Protein AF-A0A3D4A2W1-F1 (afdb_monomer_lite)

Structure (mmCIF, N/CA/C/O backbone):
data_AF-A0A3D4A2W1-F1
#
_entry.id   AF-A0A3D4A2W1-F1
#
loop_
_atom_site.group_PDB
_atom_site.id
_atom_site.type_symbol
_atom_site.label_atom_id
_atom_site.label_alt_id
_atom_site.label_comp_id
_atom_site.label_asym_id
_atom_site.label_entity_id
_atom_site.label_seq_id
_atom_site.pdbx_PDB_ins_code
_atom_site.Cartn_x
_atom_site.Cartn_y
_atom_site.Cartn_z
_atom_site.occupancy
_atom_site.B_iso_or_equiv
_atom_site.auth_seq_id
_atom_site.auth_comp_id
_atom_site.auth_asym_id
_atom_site.auth_atom_id
_atom_site.pdbx_PDB_model_num
ATOM 1 N N . MET A 1 1 ? -20.546 -10.093 -6.866 1.00 68.75 1 MET A N 1
ATOM 2 C CA . MET A 1 1 ? -20.048 -9.271 -5.744 1.00 68.75 1 MET A CA 1
ATOM 3 C C . MET A 1 1 ? -19.856 -7.850 -6.243 1.00 68.75 1 MET A C 1
ATOM 5 O O . MET A 1 1 ? -19.371 -7.693 -7.357 1.00 68.75 1 MET A O 1
ATOM 9 N N . THR A 1 2 ? -20.294 -6.828 -5.506 1.00 86.62 2 THR A N 1
ATOM 10 C CA . THR A 1 2 ? -19.998 -5.430 -5.877 1.00 86.62 2 THR A CA 1
ATOM 11 C C . THR A 1 2 ? -18.545 -5.087 -5.533 1.00 86.62 2 THR A C 1
ATOM 13 O O . THR A 1 2 ? -17.941 -5.748 -4.688 1.00 86.62 2 THR A O 1
ATOM 16 N N . PHE A 1 3 ? -17.971 -4.048 -6.152 1.00 87.88 3 PHE A N 1
ATOM 17 C CA . PHE A 1 3 ? -16.600 -3.616 -5.843 1.00 87.88 3 PHE A CA 1
ATOM 18 C C . PHE A 1 3 ? -16.427 -3.272 -4.357 1.00 87.88 3 PHE A C 1
ATOM 20 O O . PHE A 1 3 ? -15.462 -3.688 -3.729 1.00 87.88 3 PHE A O 1
ATOM 27 N N . THR A 1 4 ? -17.399 -2.585 -3.759 1.00 86.75 4 THR A N 1
ATOM 28 C CA . THR A 1 4 ? -17.362 -2.214 -2.339 1.00 86.75 4 THR A CA 1
ATOM 29 C C . THR A 1 4 ? -17.389 -3.438 -1.418 1.00 86.75 4 THR A C 1
ATOM 31 O O . THR A 1 4 ? -16.735 -3.440 -0.381 1.00 86.75 4 THR A O 1
ATOM 34 N N . GLN A 1 5 ? -18.121 -4.497 -1.789 1.00 86.00 5 GLN A N 1
ATOM 35 C CA . GLN A 1 5 ? -18.098 -5.770 -1.058 1.00 86.00 5 GLN A CA 1
ATOM 36 C C . GLN A 1 5 ? -16.731 -6.448 -1.189 1.00 86.00 5 GLN A C 1
ATOM 38 O O . GLN A 1 5 ? -16.172 -6.873 -0.185 1.00 86.00 5 GLN A O 1
ATOM 43 N N . LEU A 1 6 ? -16.170 -6.485 -2.403 1.00 86.25 6 LEU A N 1
ATOM 44 C CA . LEU A 1 6 ? -14.816 -6.989 -2.659 1.00 86.25 6 LEU A CA 1
ATOM 45 C C . LEU A 1 6 ? -13.765 -6.267 -1.833 1.00 86.25 6 LEU A C 1
ATOM 47 O O . LEU A 1 6 ? -12.912 -6.908 -1.225 1.00 86.25 6 LEU A O 1
ATOM 51 N N . PHE A 1 7 ? -13.862 -4.947 -1.765 1.00 86.25 7 PHE A N 1
ATOM 52 C CA . PHE A 1 7 ? -12.916 -4.152 -1.013 1.00 86.25 7 PHE A CA 1
ATOM 53 C C . PHE A 1 7 ? -13.046 -4.371 0.499 1.00 86.25 7 PHE A C 1
ATOM 55 O O . PHE A 1 7 ? -12.033 -4.582 1.153 1.00 86.25 7 PHE A O 1
ATOM 62 N N . ARG A 1 8 ? -14.261 -4.450 1.059 1.00 85.69 8 ARG A N 1
ATOM 63 C CA . ARG A 1 8 ? -14.431 -4.783 2.489 1.00 85.69 8 ARG A CA 1
ATOM 64 C C . ARG A 1 8 ? -13.892 -6.166 2.843 1.00 85.69 8 ARG A C 1
ATOM 66 O O . ARG A 1 8 ? -13.218 -6.320 3.853 1.00 85.69 8 ARG A O 1
ATOM 73 N N . GLU A 1 9 ? -14.158 -7.172 2.013 1.00 85.50 9 GLU A N 1
ATOM 74 C CA . GLU A 1 9 ? -13.603 -8.517 2.216 1.00 85.50 9 GLU A CA 1
ATOM 75 C C . GLU A 1 9 ? -12.066 -8.498 2.163 1.00 85.50 9 GLU A C 1
ATOM 77 O O . GLU A 1 9 ? -11.395 -9.135 2.981 1.00 85.50 9 GLU A O 1
ATOM 82 N N . LEU A 1 10 ? -11.495 -7.701 1.256 1.00 84.19 10 LEU A N 1
ATOM 83 C CA . LEU A 1 10 ? -10.055 -7.475 1.177 1.00 84.19 10 LEU A CA 1
ATOM 84 C C . LEU A 1 10 ? -9.494 -6.808 2.444 1.00 84.19 10 LEU A C 1
ATOM 86 O O . LEU A 1 10 ? -8.415 -7.195 2.896 1.00 84.19 10 LEU A O 1
ATOM 90 N N . GLU A 1 11 ? -10.181 -5.819 3.016 1.00 81.00 11 GLU A N 1
ATOM 91 C CA . GLU A 1 11 ? -9.783 -5.182 4.281 1.00 81.00 11 GLU A CA 1
ATOM 92 C C . GLU A 1 11 ? -9.835 -6.181 5.445 1.00 81.00 11 GLU A C 1
ATOM 94 O O . GLU A 1 11 ? -8.911 -6.230 6.255 1.00 81.00 11 GLU A O 1
ATOM 99 N N . ASN A 1 12 ? -10.840 -7.060 5.457 1.00 78.44 12 ASN A N 1
ATOM 100 C CA . ASN A 1 12 ? -11.093 -8.023 6.531 1.00 78.44 12 ASN A CA 1
ATOM 101 C C . ASN A 1 12 ? -10.123 -9.205 6.611 1.00 78.44 12 ASN A C 1
ATOM 103 O O . ASN A 1 12 ? -10.231 -10.002 7.539 1.00 78.44 12 ASN A O 1
ATOM 107 N N . GLY A 1 13 ? -9.201 -9.383 5.663 1.00 71.81 13 GLY A N 1
ATOM 108 C CA . GLY A 1 13 ? -8.346 -10.577 5.688 1.00 71.81 13 GLY A CA 1
ATOM 109 C C . GLY A 1 13 ? -8.602 -11.579 4.574 1.00 71.81 13 GLY A C 1
ATOM 110 O O . GLY A 1 13 ? -7.822 -12.521 4.465 1.00 71.81 13 GLY A O 1
ATOM 111 N N . ASN A 1 14 ? -9.632 -11.405 3.746 1.00 81.44 14 ASN A N 1
ATOM 112 C CA . ASN A 1 14 ? -10.078 -12.470 2.858 1.00 81.44 14 ASN A CA 1
ATOM 113 C C . ASN A 1 14 ? -9.111 -12.679 1.676 1.00 81.44 14 ASN A C 1
ATOM 115 O O . ASN A 1 14 ? -8.988 -11.840 0.779 1.00 81.44 14 ASN A O 1
ATOM 119 N N . GLN A 1 15 ? -8.421 -13.824 1.669 1.00 78.62 15 GLN A N 1
ATOM 120 C CA . GLN A 1 15 ? -7.477 -14.193 0.611 1.00 78.62 15 GLN A CA 1
ATOM 121 C C . GLN A 1 15 ? -8.170 -14.401 -0.742 1.00 78.62 15 GLN A C 1
ATOM 123 O O . GLN A 1 15 ? -7.582 -14.097 -1.777 1.00 78.62 15 GLN A O 1
ATOM 128 N N . HIS A 1 16 ? -9.419 -14.872 -0.747 1.00 83.69 16 HIS A N 1
ATOM 129 C CA . HIS A 1 16 ? -10.184 -15.056 -1.978 1.00 83.69 16 HIS A CA 1
ATOM 130 C C . HIS A 1 16 ? -10.488 -13.706 -2.633 1.00 83.69 16 HIS A C 1
ATOM 132 O O . HIS A 1 16 ? -10.196 -13.523 -3.806 1.00 83.69 16 HIS A O 1
ATOM 138 N N . ALA A 1 17 ? -10.902 -12.708 -1.845 1.00 86.19 17 ALA A N 1
ATOM 139 C CA . ALA A 1 17 ? -11.104 -11.343 -2.337 1.00 86.19 17 ALA A CA 1
ATOM 140 C C . ALA A 1 17 ? -9.814 -10.705 -2.888 1.00 86.19 17 ALA A C 1
ATOM 142 O O . ALA A 1 17 ? -9.847 -9.941 -3.853 1.00 86.19 17 ALA A O 1
ATOM 143 N N . ALA A 1 18 ? -8.657 -11.022 -2.297 1.00 83.75 18 ALA A N 1
ATOM 144 C CA . ALA A 1 18 ? -7.371 -10.596 -2.840 1.00 83.75 18 ALA A CA 1
ATOM 145 C C . ALA A 1 18 ? -7.088 -11.233 -4.203 1.00 83.75 18 ALA A C 1
ATOM 147 O O . ALA A 1 18 ? -6.695 -10.524 -5.128 1.00 83.75 18 ALA A O 1
ATOM 148 N N . ASN A 1 19 ? -7.322 -12.540 -4.335 1.00 84.25 19 ASN A N 1
ATOM 149 C CA . ASN A 1 19 ? -7.151 -13.257 -5.596 1.00 84.25 19 ASN A CA 1
ATOM 150 C C . ASN A 1 19 ? -8.112 -12.729 -6.671 1.00 84.25 19 ASN A C 1
ATOM 152 O O . ASN A 1 19 ? -7.657 -12.406 -7.762 1.00 84.25 19 ASN A O 1
ATOM 156 N N . ASP A 1 20 ? -9.386 -12.519 -6.342 1.00 87.50 20 ASP A N 1
ATOM 157 C CA . ASP A 1 20 ? -10.390 -11.963 -7.257 1.00 87.50 20 ASP A CA 1
ATOM 158 C C . ASP A 1 20 ? -9.983 -10.570 -7.774 1.00 87.50 20 ASP A C 1
ATOM 160 O O . ASP A 1 20 ? -10.095 -10.271 -8.965 1.00 87.50 20 ASP A O 1
ATOM 164 N N . LEU A 1 21 ? -9.445 -9.708 -6.899 1.00 87.19 21 LEU A N 1
ATOM 165 C CA . LEU A 1 21 ? -8.922 -8.394 -7.293 1.00 87.19 21 LEU A CA 1
ATOM 166 C C . LEU A 1 21 ? -7.743 -8.531 -8.266 1.00 87.19 21 LEU A C 1
ATOM 168 O O . LEU A 1 21 ? -7.623 -7.764 -9.225 1.00 87.19 21 LEU A O 1
ATOM 172 N N . LEU A 1 22 ? -6.859 -9.496 -8.028 1.00 85.56 22 LEU A N 1
ATOM 173 C CA . LEU A 1 22 ? -5.685 -9.742 -8.861 1.00 85.56 22 LEU A CA 1
ATOM 174 C C . LEU A 1 22 ? -6.043 -10.355 -10.212 1.00 85.56 22 LEU A C 1
ATOM 176 O O . LEU A 1 22 ? -5.452 -9.961 -11.216 1.00 85.56 22 LEU A O 1
ATOM 180 N N . GLU A 1 23 ? -7.012 -11.264 -10.256 1.00 86.38 23 GLU A N 1
ATOM 181 C CA . GLU A 1 23 ? -7.552 -11.811 -11.500 1.00 86.38 23 GLU A CA 1
ATOM 182 C C . GLU A 1 23 ? -8.214 -10.712 -12.334 1.00 86.38 23 GLU A C 1
ATOM 184 O O . GLU A 1 23 ? -7.987 -10.622 -13.539 1.00 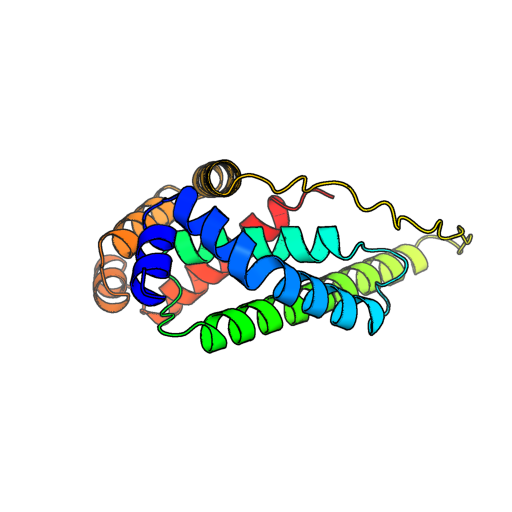86.38 23 GLU A O 1
ATOM 189 N N . GLN A 1 24 ? -8.971 -9.817 -11.693 1.00 87.25 24 GLN A N 1
ATOM 190 C CA . GLN A 1 24 ? -9.737 -8.796 -12.402 1.00 87.25 24 GLN A CA 1
ATOM 191 C C . GLN A 1 24 ? -8.897 -7.588 -12.852 1.00 87.25 24 GLN A C 1
ATOM 193 O O . GLN A 1 24 ? -9.131 -7.040 -13.931 1.00 87.25 24 GLN A O 1
ATOM 198 N N . TYR A 1 25 ? -7.926 -7.145 -12.045 1.00 86.44 25 TYR A N 1
ATOM 199 C CA . TYR A 1 25 ? -7.177 -5.902 -12.298 1.00 86.44 25 TYR A CA 1
ATOM 200 C C . TYR A 1 25 ? -5.669 -6.106 -12.477 1.00 86.44 25 TYR A C 1
ATOM 202 O O . TYR A 1 25 ? -4.972 -5.177 -12.898 1.00 86.44 25 TYR A O 1
ATOM 210 N N . GLY A 1 26 ? -5.138 -7.297 -12.186 1.00 85.88 26 GLY A N 1
ATOM 211 C CA . GLY A 1 26 ? -3.700 -7.568 -12.169 1.00 85.88 26 GLY A CA 1
ATOM 212 C C . GLY A 1 26 ? -3.013 -7.291 -13.502 1.00 85.88 26 GLY A C 1
ATOM 213 O O . GLY A 1 26 ? -1.956 -6.661 -13.513 1.00 85.88 26 GLY A O 1
ATOM 214 N N . ASP A 1 27 ? -3.626 -7.668 -14.626 1.00 85.81 27 ASP A N 1
ATOM 215 C CA . ASP A 1 27 ? -3.070 -7.409 -15.962 1.00 85.81 27 ASP A CA 1
ATOM 216 C C . ASP A 1 27 ? -2.985 -5.919 -16.293 1.00 85.81 27 ASP A C 1
ATOM 218 O O . ASP A 1 27 ? -1.961 -5.441 -16.791 1.00 85.81 27 ASP A O 1
ATOM 222 N N . HIS A 1 28 ? -4.027 -5.152 -15.964 1.00 86.38 28 HIS A N 1
ATOM 223 C CA . HIS A 1 28 ? -4.015 -3.701 -16.143 1.00 86.38 28 HIS A CA 1
ATOM 224 C C . HIS A 1 28 ? -2.916 -3.052 -15.301 1.00 86.38 28 HIS A C 1
ATOM 226 O O . HIS A 1 28 ? -2.158 -2.216 -15.799 1.00 86.38 28 HIS A O 1
ATOM 232 N N . ILE A 1 29 ? -2.774 -3.480 -14.047 1.00 86.69 29 ILE A N 1
ATOM 233 C CA . ILE A 1 29 ? -1.747 -2.971 -13.138 1.00 86.69 29 ILE A CA 1
ATOM 234 C C . ILE A 1 29 ? -0.340 -3.327 -13.648 1.00 86.69 29 ILE A C 1
ATOM 236 O O . ILE A 1 29 ? 0.526 -2.449 -13.708 1.00 86.69 29 ILE A O 1
ATOM 240 N N . ARG A 1 30 ? -0.108 -4.576 -14.079 1.00 89.12 30 ARG A N 1
ATOM 241 C CA . ARG A 1 30 ? 1.163 -5.014 -14.683 1.00 89.12 30 ARG A CA 1
ATOM 242 C C . ARG A 1 30 ? 1.510 -4.191 -15.919 1.00 89.12 30 ARG A C 1
ATOM 244 O O . ARG A 1 30 ? 2.652 -3.756 -16.071 1.00 89.12 30 ARG A O 1
ATOM 251 N N . ARG A 1 31 ? 0.530 -3.912 -16.781 1.00 88.31 31 ARG A N 1
ATOM 252 C CA . ARG A 1 31 ? 0.727 -3.068 -17.967 1.00 88.31 31 ARG A CA 1
ATOM 253 C C . ARG A 1 31 ? 1.141 -1.645 -17.590 1.00 88.31 31 ARG A C 1
ATOM 255 O O . ARG A 1 31 ? 2.063 -1.106 -18.202 1.00 88.31 31 ARG A O 1
ATOM 262 N N . ILE A 1 32 ? 0.515 -1.052 -16.573 1.00 89.00 32 ILE A N 1
ATOM 263 C CA . ILE A 1 32 ? 0.893 0.276 -16.062 1.00 89.00 32 ILE A CA 1
ATOM 264 C C . ILE A 1 32 ? 2.329 0.257 -15.522 1.00 89.00 32 ILE A C 1
ATOM 266 O O . ILE A 1 32 ? 3.109 1.155 -15.849 1.00 89.00 32 ILE A O 1
ATOM 270 N N . ALA A 1 33 ? 2.696 -0.765 -14.741 1.00 88.00 33 ALA A N 1
ATOM 271 C CA . ALA A 1 33 ? 4.053 -0.930 -14.220 1.00 88.00 33 ALA A CA 1
ATOM 272 C C . ALA A 1 33 ? 5.080 -1.017 -15.354 1.00 88.00 33 ALA A C 1
ATOM 274 O O . ALA A 1 33 ? 6.064 -0.277 -15.342 1.00 88.00 33 ALA A O 1
ATOM 275 N N . ARG A 1 34 ? 4.798 -1.829 -16.380 1.00 88.69 34 ARG A N 1
ATOM 276 C CA . ARG A 1 34 ? 5.665 -2.004 -17.551 1.00 88.69 34 ARG A CA 1
ATOM 277 C C . ARG A 1 34 ? 5.906 -0.695 -18.293 1.00 88.69 34 ARG A C 1
ATOM 279 O O . ARG A 1 34 ? 7.050 -0.362 -18.585 1.00 88.69 34 ARG A O 1
ATOM 286 N N . ILE A 1 35 ? 4.839 0.049 -18.594 1.00 87.69 35 ILE A N 1
ATOM 287 C CA . ILE A 1 35 ? 4.933 1.335 -19.304 1.00 87.69 35 ILE A CA 1
ATOM 288 C C . ILE A 1 35 ? 5.808 2.302 -18.502 1.00 87.69 35 ILE A C 1
ATOM 290 O O . ILE A 1 35 ? 6.790 2.831 -19.013 1.00 87.69 35 ILE A O 1
ATOM 294 N N . ARG A 1 36 ? 5.515 2.465 -17.208 1.00 87.12 36 ARG A N 1
ATOM 295 C CA . ARG A 1 36 ? 6.238 3.412 -16.350 1.00 87.12 36 ARG A CA 1
ATOM 296 C C . ARG A 1 36 ? 7.698 3.034 -16.132 1.00 87.12 36 ARG A C 1
ATOM 298 O O . ARG A 1 36 ? 8.537 3.925 -16.027 1.00 87.12 36 ARG A O 1
ATOM 305 N N . LEU A 1 37 ? 8.003 1.742 -16.054 1.00 86.62 37 LEU A N 1
ATOM 306 C CA . LEU A 1 37 ? 9.375 1.268 -15.945 1.00 86.62 37 LEU A CA 1
ATOM 307 C C . LEU A 1 37 ? 10.146 1.497 -17.251 1.00 86.62 37 LEU A C 1
ATOM 309 O O . LEU A 1 37 ? 11.269 2.002 -17.201 1.00 86.62 37 LEU A O 1
ATOM 313 N N . ASN A 1 38 ? 9.535 1.188 -18.398 1.00 85.94 38 ASN A N 1
ATOM 314 C CA . ASN A 1 38 ? 10.138 1.381 -19.719 1.00 85.94 38 ASN A CA 1
ATOM 315 C C . ASN A 1 38 ? 10.458 2.848 -20.022 1.00 85.94 38 ASN A C 1
ATOM 317 O O . ASN A 1 38 ? 11.493 3.122 -20.627 1.00 85.94 38 ASN A O 1
ATOM 321 N N . ASP A 1 39 ? 9.623 3.773 -19.550 1.00 83.69 39 ASP A N 1
ATOM 322 C CA . ASP A 1 39 ? 9.832 5.220 -19.689 1.00 83.69 39 ASP A CA 1
ATOM 323 C C . ASP A 1 39 ? 10.918 5.769 -18.741 1.00 83.69 39 ASP A C 1
ATOM 325 O O . ASP A 1 39 ? 11.231 6.961 -18.748 1.00 83.69 39 ASP A O 1
ATOM 329 N N . SER A 1 40 ? 11.499 4.922 -17.888 1.00 83.88 40 SER A N 1
ATOM 330 C CA . SER A 1 40 ? 12.449 5.328 -16.857 1.00 83.88 40 SER A CA 1
ATOM 331 C C . SER A 1 40 ? 13.870 4.830 -17.126 1.00 83.88 40 SER A C 1
ATOM 333 O O . SER A 1 40 ? 14.112 3.828 -17.797 1.00 83.88 40 SER A O 1
ATOM 335 N N . VAL A 1 41 ? 14.844 5.482 -16.484 1.00 80.44 41 VAL A N 1
ATOM 336 C CA . VAL A 1 41 ? 16.251 5.035 -16.480 1.00 80.44 41 VAL A CA 1
ATOM 337 C C . VAL A 1 41 ? 16.461 3.676 -15.798 1.00 80.44 41 VAL A C 1
ATOM 339 O O . VAL A 1 41 ? 17.558 3.128 -15.878 1.00 80.44 41 VAL A O 1
ATOM 342 N N . LEU A 1 42 ? 15.441 3.150 -15.111 1.00 82.62 42 LEU A N 1
ATOM 343 C CA . LEU A 1 42 ? 15.507 1.895 -14.367 1.00 82.62 42 LEU A CA 1
ATOM 344 C C . LEU A 1 42 ? 15.274 0.658 -15.226 1.00 82.62 42 LEU A C 1
ATOM 346 O O . LEU A 1 42 ? 15.595 -0.428 -14.764 1.00 82.62 42 LEU A O 1
ATOM 350 N N . ARG A 1 43 ? 14.789 0.798 -16.469 1.00 81.25 43 ARG A N 1
ATOM 351 C CA . ARG A 1 43 ? 14.501 -0.335 -17.369 1.00 81.25 43 ARG A CA 1
ATOM 352 C C . ARG A 1 43 ? 15.641 -1.364 -17.461 1.00 81.25 43 ARG A C 1
ATOM 354 O O . ARG A 1 43 ? 15.400 -2.530 -17.727 1.00 81.25 43 ARG A O 1
ATOM 361 N N . ARG A 1 44 ? 16.891 -0.923 -17.290 1.00 78.62 44 ARG A N 1
ATOM 362 C CA . ARG A 1 44 ? 18.096 -1.763 -17.390 1.00 78.62 44 ARG A CA 1
ATOM 363 C C . ARG A 1 44 ? 18.477 -2.492 -16.097 1.00 78.62 44 ARG A C 1
ATOM 365 O O . ARG A 1 44 ? 19.377 -3.317 -16.138 1.00 78.62 44 ARG A O 1
ATOM 372 N N . VAL A 1 45 ? 17.890 -2.128 -14.961 1.00 77.25 45 VAL A N 1
ATOM 373 C CA . VAL A 1 45 ? 18.342 -2.570 -13.628 1.00 77.25 45 VAL A CA 1
ATOM 374 C C . VAL A 1 45 ? 17.210 -3.068 -12.731 1.00 77.25 45 VAL A C 1
ATOM 376 O O . VAL A 1 45 ? 17.485 -3.560 -11.648 1.00 77.25 45 VAL A O 1
ATOM 379 N N . GLU A 1 46 ? 15.956 -2.937 -13.154 1.00 77.69 46 GLU A N 1
ATOM 380 C CA . GLU A 1 46 ? 14.777 -3.379 -12.406 1.00 77.69 46 GLU A CA 1
ATOM 381 C C . GLU A 1 46 ? 13.835 -4.144 -13.338 1.00 77.69 46 GLU A C 1
ATOM 383 O O . GLU A 1 46 ? 13.730 -3.802 -14.520 1.00 77.69 46 GLU A O 1
ATOM 388 N N . ASP A 1 47 ? 13.127 -5.134 -12.793 1.00 83.81 47 ASP A N 1
ATOM 389 C CA . ASP A 1 47 ? 12.089 -5.877 -13.503 1.00 83.81 47 ASP A CA 1
ATOM 390 C C . ASP A 1 47 ? 10.699 -5.243 -13.297 1.00 83.81 47 ASP A C 1
ATOM 392 O O . ASP A 1 47 ? 10.390 -4.640 -12.264 1.00 83.81 47 ASP A O 1
ATOM 396 N N . THR A 1 48 ? 9.814 -5.396 -14.287 1.00 84.75 48 THR A N 1
ATOM 397 C CA . THR A 1 48 ? 8.404 -4.997 -14.156 1.00 84.75 48 THR A CA 1
ATOM 398 C C . THR A 1 48 ? 7.721 -5.760 -13.024 1.00 84.75 48 THR A C 1
ATOM 400 O O . THR A 1 48 ? 6.911 -5.176 -12.299 1.00 84.75 48 THR A O 1
ATOM 403 N N . MET A 1 49 ? 8.034 -7.049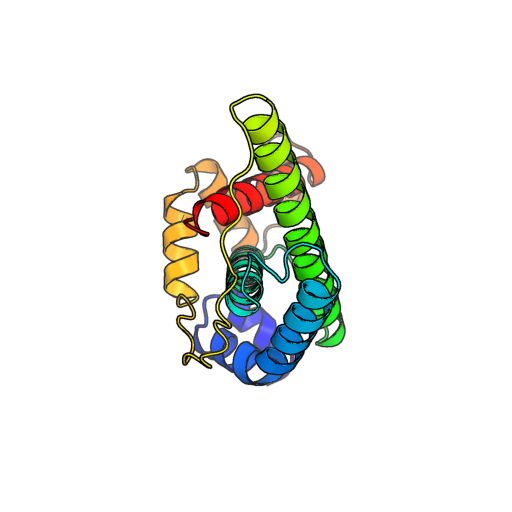 -12.877 1.00 83.00 49 MET A N 1
ATOM 404 C CA . MET A 1 49 ? 7.476 -7.911 -11.846 1.00 83.00 49 MET A CA 1
ATOM 405 C C . MET A 1 49 ? 7.902 -7.440 -10.457 1.00 83.00 49 MET A C 1
ATOM 407 O O . MET A 1 49 ? 7.048 -7.337 -9.582 1.00 83.00 49 MET A O 1
ATOM 411 N N . ASP A 1 50 ? 9.158 -7.033 -10.269 1.00 81.31 50 ASP A N 1
ATOM 412 C CA . ASP A 1 50 ? 9.638 -6.516 -8.980 1.00 81.31 50 ASP A CA 1
ATOM 413 C C . ASP A 1 50 ? 8.893 -5.236 -8.585 1.00 81.31 50 ASP A C 1
ATOM 415 O O . ASP A 1 50 ? 8.422 -5.086 -7.453 1.00 81.31 50 ASP A O 1
ATOM 419 N N . ILE A 1 51 ? 8.692 -4.319 -9.539 1.00 85.12 51 ILE A N 1
ATOM 420 C CA . ILE A 1 51 ? 7.882 -3.115 -9.317 1.00 85.12 51 ILE A CA 1
ATOM 421 C C . ILE A 1 51 ? 6.440 -3.495 -8.967 1.00 85.12 51 ILE A C 1
ATOM 423 O O . ILE A 1 51 ? 5.899 -2.979 -7.987 1.00 85.12 51 ILE A O 1
ATOM 427 N N . TYR A 1 52 ? 5.832 -4.407 -9.723 1.00 86.38 52 TYR A N 1
ATOM 428 C CA . TYR A 1 52 ? 4.466 -4.869 -9.498 1.00 86.38 52 TYR A CA 1
ATOM 429 C C . TYR A 1 52 ? 4.285 -5.492 -8.107 1.00 86.38 52 TYR A C 1
ATOM 431 O O . TYR A 1 52 ? 3.452 -5.014 -7.338 1.00 86.38 52 TYR A O 1
ATOM 439 N N . GLN A 1 53 ? 5.101 -6.485 -7.747 1.00 82.94 53 GLN A N 1
ATOM 440 C CA . GLN A 1 53 ? 5.039 -7.171 -6.453 1.00 82.94 53 GLN A CA 1
ATOM 441 C C . GLN A 1 53 ? 5.250 -6.194 -5.295 1.00 82.94 53 GLN A C 1
ATOM 443 O O . GLN A 1 53 ? 4.484 -6.178 -4.332 1.00 82.94 53 GLN A O 1
ATOM 448 N N . SER A 1 54 ? 6.232 -5.298 -5.427 1.00 84.62 54 SER A N 1
ATOM 449 C CA . SER A 1 54 ? 6.540 -4.289 -4.412 1.00 84.62 54 SER A CA 1
ATOM 450 C C . SER A 1 54 ? 5.358 -3.341 -4.145 1.00 84.62 54 SER A C 1
ATOM 452 O O . SER A 1 54 ? 5.072 -2.994 -2.993 1.00 84.62 54 SER A O 1
ATOM 454 N N . VAL A 1 55 ? 4.635 -2.954 -5.201 1.00 88.12 55 VAL A N 1
ATOM 455 C CA . VAL A 1 55 ? 3.443 -2.106 -5.109 1.00 88.12 55 VAL A CA 1
ATOM 456 C C . VAL A 1 55 ? 2.257 -2.879 -4.550 1.00 88.12 55 VAL A C 1
ATOM 458 O O . VAL A 1 55 ? 1.579 -2.347 -3.673 1.00 88.12 55 VAL A O 1
ATOM 461 N N . MET A 1 56 ? 2.018 -4.113 -5.005 1.00 87.44 56 MET A N 1
ATOM 462 C CA . MET A 1 56 ? 0.910 -4.936 -4.513 1.00 87.44 56 MET A CA 1
ATOM 463 C C . MET A 1 56 ? 1.066 -5.261 -3.028 1.00 87.44 56 MET A C 1
ATOM 465 O O . MET A 1 56 ? 0.108 -5.103 -2.276 1.00 87.44 56 MET A O 1
ATOM 469 N N . ALA A 1 57 ? 2.277 -5.594 -2.573 1.00 83.50 57 ALA A N 1
ATOM 470 C CA . ALA A 1 57 ? 2.560 -5.778 -1.154 1.00 83.50 57 ALA A CA 1
ATOM 471 C C . ALA A 1 57 ? 2.234 -4.507 -0.351 1.00 83.50 57 ALA A C 1
ATOM 473 O O . ALA A 1 57 ? 1.508 -4.562 0.642 1.00 83.50 57 ALA A O 1
ATOM 474 N N . ASN A 1 58 ? 2.706 -3.334 -0.803 1.00 85.19 58 ASN A N 1
ATOM 475 C CA . ASN A 1 58 ? 2.399 -2.066 -0.133 1.00 85.19 58 ASN A CA 1
ATOM 476 C C . ASN A 1 58 ? 0.897 -1.754 -0.128 1.00 85.19 58 ASN A C 1
ATOM 478 O O . ASN A 1 58 ? 0.377 -1.265 0.873 1.00 85.19 58 ASN A O 1
ATOM 482 N N . PHE A 1 59 ? 0.206 -2.046 -1.226 1.00 88.31 59 PHE A N 1
ATOM 483 C CA . PHE A 1 59 ? -1.232 -1.859 -1.338 1.00 88.31 59 PHE A CA 1
ATOM 484 C C . PHE A 1 59 ? -1.981 -2.753 -0.348 1.00 88.31 59 PHE A C 1
ATOM 486 O O . PHE A 1 59 ? -2.765 -2.230 0.437 1.00 88.31 59 PHE A O 1
ATOM 493 N N . PHE A 1 60 ? -1.697 -4.056 -0.310 1.00 85.56 60 PHE A N 1
ATOM 494 C CA . PHE A 1 60 ? -2.389 -4.980 0.588 1.00 85.56 60 PHE A CA 1
ATOM 495 C C . PHE A 1 60 ? -2.131 -4.679 2.066 1.00 85.56 60 PHE A C 1
ATOM 497 O O . PHE A 1 60 ? -3.077 -4.711 2.849 1.00 85.56 60 PHE A O 1
ATOM 504 N N . MET A 1 61 ? -0.907 -4.291 2.448 1.00 81.56 61 MET A N 1
ATOM 505 C CA . MET A 1 61 ? -0.628 -3.829 3.818 1.00 81.56 61 MET A CA 1
ATOM 506 C C . MET A 1 61 ? -1.458 -2.594 4.186 1.00 81.56 61 MET A C 1
ATOM 508 O O . MET A 1 61 ? -1.985 -2.486 5.289 1.00 81.56 61 MET A O 1
ATOM 512 N N . ARG A 1 62 ? -1.601 -1.637 3.264 1.00 83.19 62 ARG A N 1
ATOM 513 C CA . ARG A 1 62 ? -2.376 -0.412 3.514 1.00 83.19 62 ARG A CA 1
ATOM 514 C C . ARG A 1 62 ? -3.889 -0.654 3.475 1.00 83.19 62 ARG A C 1
ATOM 516 O O . ARG A 1 62 ? -4.616 -0.022 4.235 1.00 83.19 62 ARG A O 1
ATOM 523 N N . ALA A 1 63 ? -4.351 -1.587 2.648 1.00 83.69 63 ALA A N 1
ATOM 524 C CA . ALA A 1 63 ? -5.748 -2.006 2.599 1.00 83.69 63 ALA A CA 1
ATOM 525 C C . ALA A 1 63 ? -6.149 -2.740 3.886 1.00 83.69 63 ALA A C 1
ATOM 527 O O . ALA A 1 63 ? -7.104 -2.342 4.535 1.00 83.69 63 ALA A O 1
ATOM 528 N N . ALA A 1 64 ? -5.351 -3.709 4.349 1.00 76.25 64 ALA A N 1
ATOM 529 C CA . ALA A 1 64 ? -5.601 -4.431 5.605 1.00 76.25 64 ALA A CA 1
ATOM 530 C C . ALA A 1 64 ? -5.624 -3.526 6.855 1.00 76.25 64 ALA A C 1
ATOM 532 O O . ALA A 1 64 ? -6.048 -3.939 7.926 1.00 76.25 64 ALA A O 1
ATOM 533 N N . THR A 1 65 ? -5.152 -2.285 6.729 1.00 71.38 65 THR A N 1
ATOM 534 C CA . THR A 1 65 ? -5.113 -1.299 7.814 1.00 71.38 65 THR A CA 1
ATOM 535 C C . THR A 1 65 ? -6.193 -0.222 7.685 1.00 71.38 65 THR A C 1
ATOM 537 O O . THR A 1 65 ? -6.141 0.795 8.384 1.00 71.38 65 THR A O 1
ATOM 540 N N . GLY A 1 66 ? -7.154 -0.414 6.771 1.00 74.88 66 GLY A N 1
ATOM 541 C CA . GLY A 1 66 ? -8.271 0.501 6.524 1.00 74.88 66 GLY A CA 1
ATOM 542 C C . GLY A 1 66 ? -7.821 1.899 6.101 1.00 74.88 66 GLY A C 1
ATOM 543 O O . GLY A 1 66 ? -8.484 2.894 6.400 1.00 74.88 66 GLY A O 1
ATOM 544 N N . GLN A 1 67 ? -6.628 2.035 5.505 1.00 75.81 67 GLN A N 1
ATOM 545 C CA . GLN A 1 67 ? -6.069 3.344 5.135 1.00 75.81 67 GLN A CA 1
ATOM 546 C C . GLN A 1 67 ? -6.698 3.939 3.876 1.00 75.81 67 GLN A C 1
ATOM 548 O O . GLN A 1 67 ? -6.395 5.090 3.547 1.00 75.81 67 GLN A O 1
ATOM 553 N N . PHE A 1 68 ? -7.520 3.174 3.167 1.00 81.38 68 PHE A N 1
ATOM 554 C CA . PHE A 1 68 ? -8.161 3.613 1.944 1.00 81.38 68 PHE A CA 1
ATOM 555 C C . PHE A 1 68 ? -9.669 3.628 2.113 1.00 81.38 68 PHE A C 1
ATOM 557 O O . PHE A 1 68 ? -10.227 2.825 2.843 1.00 81.38 68 PHE A O 1
ATOM 564 N N . ASP A 1 69 ? -10.295 4.548 1.399 1.00 80.25 69 ASP A N 1
ATOM 565 C CA . ASP A 1 69 ? -11.736 4.600 1.229 1.00 80.25 69 ASP A CA 1
ATOM 566 C C . ASP A 1 69 ? -11.969 4.506 -0.280 1.00 80.25 69 ASP A C 1
ATOM 568 O O . ASP A 1 69 ? -11.850 5.501 -0.998 1.00 80.25 69 ASP A O 1
ATOM 572 N N . LEU A 1 70 ? -12.065 3.269 -0.782 1.00 86.44 70 LEU A N 1
ATOM 573 C CA . LEU A 1 70 ? -12.239 2.987 -2.207 1.00 86.44 70 LEU A CA 1
ATOM 574 C C . LEU A 1 70 ? -13.665 2.513 -2.452 1.00 86.44 70 LEU A C 1
ATOM 576 O O . LEU A 1 70 ? -14.069 1.434 -2.022 1.00 86.44 70 LEU A O 1
ATOM 580 N N . GLU A 1 71 ? -14.400 3.301 -3.221 1.00 87.62 71 GLU A N 1
ATOM 581 C CA . GLU A 1 71 ? -15.781 3.019 -3.596 1.00 87.62 71 GLU A CA 1
ATOM 582 C C . GLU A 1 71 ? -15.888 2.477 -5.022 1.00 87.62 71 GLU A C 1
ATOM 584 O O . GLU A 1 71 ? -16.857 1.779 -5.333 1.00 87.62 71 GLU A O 1
ATOM 589 N N . THR A 1 72 ? -14.896 2.756 -5.883 1.00 90.00 72 THR A N 1
ATOM 590 C CA . THR A 1 72 ? -14.931 2.360 -7.299 1.00 90.00 72 THR A CA 1
ATOM 591 C C . THR A 1 72 ? -13.619 1.744 -7.818 1.00 90.00 72 THR A C 1
ATOM 593 O O . THR A 1 72 ? -12.528 2.072 -7.331 1.00 90.00 72 THR A O 1
ATOM 596 N N . PRO A 1 73 ? -13.685 0.890 -8.860 1.00 89.31 73 PRO A N 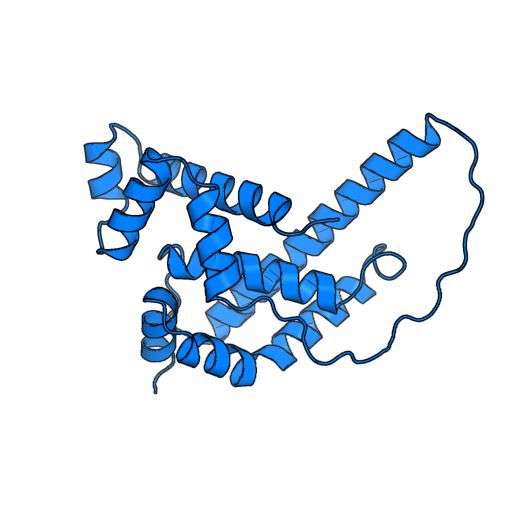1
ATOM 597 C CA . PRO A 1 73 ? -12.500 0.343 -9.526 1.00 89.31 73 PRO A CA 1
ATOM 598 C C . PRO A 1 73 ? -11.550 1.405 -10.099 1.00 89.31 73 PRO A C 1
ATOM 600 O O . PRO A 1 73 ? -10.332 1.223 -10.120 1.00 89.31 73 PRO A O 1
ATOM 603 N N . GLU A 1 74 ? -12.075 2.540 -10.558 1.00 90.06 74 GLU A N 1
ATOM 604 C CA . GLU A 1 74 ? -11.275 3.632 -11.118 1.00 90.06 74 GLU A CA 1
ATOM 605 C C . GLU A 1 74 ? -10.392 4.268 -10.041 1.00 90.06 74 GLU A C 1
ATOM 607 O O . GLU A 1 74 ? -9.227 4.582 -10.301 1.00 90.06 74 GLU A O 1
ATOM 612 N N . GLN A 1 75 ? -10.914 4.404 -8.816 1.00 91.69 75 GLN A N 1
ATOM 613 C CA . GLN A 1 75 ? -10.143 4.888 -7.672 1.00 91.69 75 GLN A CA 1
ATOM 614 C C . GLN A 1 75 ? -9.008 3.916 -7.320 1.00 91.69 75 GLN A C 1
ATOM 616 O O . GLN A 1 75 ? -7.884 4.358 -7.068 1.00 91.69 75 GLN A O 1
ATOM 621 N N . LEU A 1 76 ? -9.259 2.601 -7.383 1.00 91.19 76 LEU A N 1
ATOM 622 C CA . LEU A 1 76 ? -8.230 1.570 -7.206 1.00 91.19 76 LEU A CA 1
ATOM 623 C C . LEU A 1 76 ? -7.111 1.704 -8.247 1.00 91.19 76 LEU A C 1
ATOM 625 O O . LEU A 1 76 ? -5.932 1.774 -7.891 1.00 91.19 76 LEU A O 1
ATOM 629 N N . LEU A 1 77 ? -7.464 1.776 -9.532 1.00 90.69 77 LEU A N 1
ATOM 630 C CA . LEU A 1 77 ? -6.480 1.894 -10.611 1.00 90.69 77 LEU A CA 1
ATOM 631 C C . LEU A 1 77 ? -5.686 3.206 -10.521 1.00 90.69 77 LEU A C 1
ATOM 633 O O . LEU A 1 77 ? -4.468 3.202 -10.719 1.00 90.69 77 LEU A O 1
ATOM 637 N N . ALA A 1 78 ? -6.337 4.321 -10.176 1.00 90.56 78 ALA A N 1
ATOM 638 C CA . ALA A 1 78 ? -5.677 5.610 -9.977 1.00 90.56 78 ALA A CA 1
ATOM 639 C C . ALA A 1 78 ? -4.693 5.579 -8.795 1.00 90.56 78 ALA A C 1
ATOM 641 O O . ALA A 1 78 ? -3.555 6.059 -8.909 1.00 90.56 78 ALA A O 1
ATOM 642 N N . LEU A 1 79 ? -5.099 4.968 -7.679 1.00 92.56 79 LEU A N 1
ATOM 643 C CA . LEU A 1 79 ? -4.256 4.772 -6.505 1.00 92.56 79 LEU A CA 1
ATOM 644 C C . LEU A 1 79 ? -3.024 3.933 -6.853 1.00 92.56 79 LEU A C 1
ATOM 646 O O . LEU A 1 79 ? -1.895 4.377 -6.635 1.00 92.56 79 LEU A O 1
ATOM 650 N N . ILE A 1 80 ? -3.219 2.752 -7.440 1.00 92.06 80 ILE A N 1
ATOM 651 C CA . ILE A 1 80 ? -2.119 1.839 -7.757 1.00 92.06 80 ILE A CA 1
ATOM 652 C C . ILE A 1 80 ? -1.187 2.448 -8.814 1.00 92.06 80 ILE A C 1
ATOM 654 O O . ILE A 1 80 ? 0.033 2.381 -8.672 1.00 92.06 80 ILE A O 1
ATOM 658 N N . SER A 1 81 ? -1.722 3.140 -9.824 1.00 90.62 81 SER A N 1
ATOM 659 C CA . SER A 1 81 ? -0.918 3.884 -10.807 1.00 90.62 81 SER A CA 1
ATOM 660 C C . SER A 1 81 ? -0.034 4.953 -10.152 1.00 90.62 81 SER A C 1
ATOM 662 O O . SER A 1 81 ? 1.122 5.156 -10.548 1.00 90.62 81 SER A O 1
ATOM 664 N N . THR A 1 82 ? -0.550 5.615 -9.113 1.00 92.25 82 THR A N 1
ATOM 665 C CA . THR A 1 82 ? 0.210 6.576 -8.306 1.00 92.25 82 THR A CA 1
ATOM 666 C C . THR A 1 82 ? 1.290 5.875 -7.483 1.00 92.25 82 THR A C 1
ATOM 668 O O . THR A 1 82 ? 2.430 6.339 -7.446 1.00 92.25 82 THR A O 1
ATOM 671 N N . MET A 1 83 ? 0.978 4.727 -6.879 1.00 90.81 83 MET A N 1
ATOM 672 C CA . MET A 1 83 ? 1.947 3.927 -6.124 1.00 90.81 83 MET A CA 1
ATOM 673 C C . MET A 1 83 ? 3.090 3.420 -7.015 1.00 90.81 83 MET A C 1
ATOM 675 O O . MET A 1 83 ? 4.252 3.574 -6.643 1.00 90.81 83 MET A O 1
ATOM 679 N N . ILE A 1 84 ? 2.788 2.927 -8.222 1.00 90.00 84 ILE A N 1
ATOM 680 C CA . ILE A 1 84 ? 3.782 2.543 -9.240 1.00 90.00 84 ILE A CA 1
ATOM 681 C C . ILE A 1 84 ? 4.682 3.726 -9.590 1.00 90.00 84 ILE A C 1
ATOM 683 O O . ILE A 1 84 ? 5.906 3.600 -9.594 1.00 90.00 84 ILE A O 1
ATOM 687 N N . ARG A 1 85 ? 4.091 4.894 -9.870 1.00 90.25 85 ARG A N 1
ATOM 688 C CA . ARG A 1 85 ? 4.857 6.105 -10.195 1.00 90.25 85 ARG A CA 1
ATOM 689 C C . ARG A 1 85 ? 5.845 6.450 -9.085 1.00 90.25 85 ARG A C 1
ATOM 691 O O . ARG A 1 85 ? 7.017 6.689 -9.365 1.00 90.25 85 ARG A O 1
ATOM 698 N N . ASN A 1 86 ? 5.364 6.483 -7.846 1.00 89.06 86 ASN A N 1
ATOM 699 C CA . ASN A 1 86 ? 6.185 6.822 -6.690 1.00 89.06 86 ASN A CA 1
ATOM 700 C C . ASN A 1 86 ? 7.307 5.798 -6.509 1.00 89.06 86 ASN A C 1
ATOM 702 O O . ASN A 1 86 ? 8.460 6.187 -6.349 1.00 89.06 86 ASN A O 1
ATOM 706 N N . ARG A 1 87 ? 7.003 4.505 -6.670 1.00 87.12 87 ARG A N 1
ATOM 707 C CA . ARG A 1 87 ? 7.993 3.430 -6.584 1.00 87.12 87 ARG A CA 1
ATOM 708 C C . ARG A 1 87 ? 9.120 3.578 -7.608 1.00 87.12 87 ARG A C 1
ATOM 710 O O . ARG A 1 87 ? 10.290 3.489 -7.239 1.00 87.12 87 ARG A O 1
ATOM 717 N N . VAL A 1 88 ? 8.787 3.858 -8.869 1.00 87.50 88 VAL A N 1
ATOM 718 C CA . VAL A 1 88 ? 9.777 4.108 -9.934 1.00 87.50 88 VAL A CA 1
ATOM 719 C C . VAL A 1 88 ? 10.631 5.344 -9.615 1.00 87.50 88 VAL A C 1
ATOM 721 O O . VAL A 1 88 ? 11.849 5.320 -9.791 1.00 87.50 88 VAL A O 1
ATOM 724 N N . ILE A 1 89 ? 10.028 6.420 -9.099 1.00 86.25 89 ILE A N 1
ATOM 725 C CA . ILE A 1 89 ? 10.763 7.629 -8.687 1.00 86.25 89 ILE A CA 1
ATOM 726 C C . ILE A 1 89 ? 11.734 7.320 -7.542 1.00 86.25 89 ILE A C 1
ATOM 728 O O . ILE A 1 89 ? 12.898 7.728 -7.600 1.00 86.25 89 ILE A O 1
ATOM 732 N N . ASP A 1 90 ? 11.284 6.595 -6.523 1.00 85.19 90 ASP A N 1
ATOM 733 C CA . ASP A 1 90 ? 12.086 6.278 -5.342 1.00 85.19 90 ASP A CA 1
ATOM 734 C C . ASP A 1 90 ? 13.271 5.374 -5.694 1.00 85.19 90 ASP A C 1
ATOM 736 O O . ASP A 1 90 ? 14.411 5.685 -5.337 1.00 85.19 90 ASP A O 1
ATOM 740 N N . LYS A 1 91 ? 13.049 4.330 -6.503 1.00 85.00 91 LYS A N 1
ATOM 741 C CA . LYS A 1 91 ? 14.133 3.495 -7.042 1.00 85.00 91 LYS A CA 1
ATOM 742 C C . LYS A 1 91 ? 15.098 4.316 -7.905 1.00 85.00 91 LYS A C 1
ATOM 744 O O . LYS A 1 91 ? 16.312 4.204 -7.749 1.00 85.00 91 LYS A O 1
ATOM 749 N N . SER A 1 92 ? 14.603 5.224 -8.752 1.00 83.81 92 SER A N 1
ATOM 750 C CA . SER A 1 92 ? 15.459 6.094 -9.576 1.00 83.81 92 SER A CA 1
A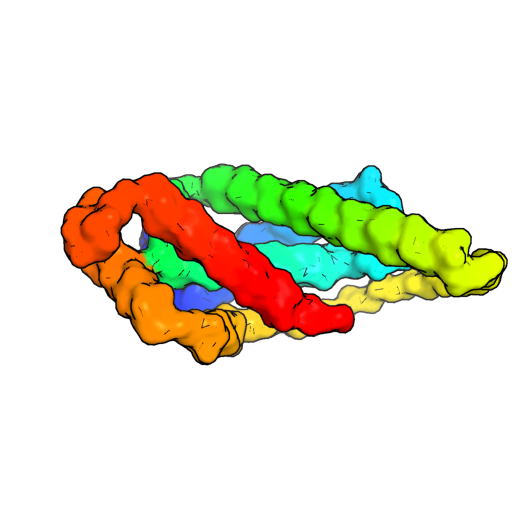TOM 751 C C . SER A 1 92 ? 16.369 6.978 -8.721 1.00 83.81 92 SER A C 1
ATOM 753 O O . SER A 1 92 ? 17.561 7.125 -9.014 1.00 83.81 92 SER A O 1
ATOM 755 N N . ARG A 1 93 ? 15.832 7.527 -7.625 1.00 83.19 93 ARG A N 1
ATOM 756 C CA . ARG A 1 93 ? 16.598 8.302 -6.640 1.00 83.19 93 ARG A CA 1
ATOM 757 C C . ARG A 1 93 ? 17.644 7.442 -5.937 1.00 83.19 93 ARG A C 1
ATOM 759 O O . ARG A 1 93 ? 18.787 7.887 -5.846 1.00 83.19 93 ARG A O 1
ATOM 766 N N . PHE A 1 94 ? 17.282 6.230 -5.518 1.00 83.25 94 PHE A N 1
ATOM 767 C CA . PHE A 1 94 ? 18.188 5.275 -4.876 1.00 83.25 94 PHE A CA 1
ATOM 768 C C . PHE A 1 94 ? 19.373 4.897 -5.775 1.00 83.25 94 PHE A C 1
ATOM 770 O O . PHE A 1 94 ? 20.527 5.040 -5.376 1.00 83.25 94 PHE A O 1
ATOM 777 N N . TYR A 1 95 ? 19.135 4.512 -7.031 1.00 80.56 95 TYR A N 1
ATOM 778 C CA . TYR A 1 95 ? 20.240 4.208 -7.948 1.00 80.56 95 TYR A CA 1
ATOM 779 C C . TYR A 1 95 ? 21.072 5.446 -8.286 1.00 80.56 95 TYR A C 1
ATOM 781 O O . TYR A 1 95 ? 22.288 5.348 -8.454 1.00 80.56 95 TYR A O 1
ATOM 789 N N . ARG A 1 96 ? 20.466 6.640 -8.360 1.00 79.38 96 ARG A N 1
ATOM 790 C CA . ARG A 1 96 ? 21.223 7.890 -8.539 1.00 79.38 96 ARG A CA 1
ATOM 791 C C . ARG A 1 96 ? 22.080 8.250 -7.328 1.00 79.38 96 ARG A C 1
ATOM 793 O O . ARG A 1 96 ? 23.151 8.819 -7.534 1.00 79.38 96 ARG A O 1
ATOM 800 N N . SER A 1 97 ? 21.645 8.001 -6.092 1.00 77.75 97 SER A N 1
ATOM 801 C CA . SER A 1 97 ? 22.505 8.197 -4.916 1.00 77.75 97 SER A CA 1
ATOM 802 C C . SER A 1 97 ? 23.623 7.161 -4.903 1.00 77.75 97 SER A C 1
ATOM 804 O O . SER A 1 97 ? 24.780 7.561 -4.935 1.00 77.75 97 SER A O 1
ATOM 806 N N . LYS A 1 98 ? 23.303 5.869 -5.051 1.00 75.25 98 LYS A N 1
ATOM 807 C CA . LYS A 1 98 ? 24.298 4.785 -5.107 1.00 75.25 98 LYS A CA 1
ATOM 808 C C . LYS A 1 98 ? 25.343 4.993 -6.200 1.00 75.25 98 LYS A C 1
ATOM 810 O O . LYS A 1 98 ? 26.527 4.861 -5.933 1.00 75.25 98 LYS A O 1
ATOM 815 N N . ARG A 1 99 ? 24.956 5.402 -7.416 1.00 68.69 99 ARG A N 1
ATOM 816 C CA . ARG A 1 99 ? 25.920 5.720 -8.490 1.00 68.69 99 ARG A CA 1
ATOM 817 C C . ARG A 1 99 ? 26.764 6.958 -8.199 1.00 68.69 99 ARG A C 1
ATOM 819 O O . ARG A 1 99 ? 27.885 7.027 -8.688 1.00 68.69 99 ARG A O 1
ATOM 826 N N . ARG A 1 100 ? 26.249 7.954 -7.469 1.00 60.53 100 ARG A N 1
ATOM 827 C CA . ARG A 1 100 ? 27.049 9.114 -7.032 1.00 60.53 100 ARG A CA 1
ATOM 828 C C . ARG A 1 100 ? 28.037 8.721 -5.937 1.00 60.53 100 ARG A C 1
ATOM 830 O O . ARG A 1 100 ? 29.178 9.164 -5.999 1.00 60.53 100 ARG A O 1
ATOM 837 N N . ASP A 1 101 ? 27.623 7.862 -5.013 1.00 59.34 101 ASP A N 1
ATOM 838 C CA . ASP A 1 101 ? 28.485 7.327 -3.958 1.00 59.34 101 ASP A CA 1
ATOM 839 C C . ASP A 1 101 ? 29.565 6.408 -4.544 1.00 59.34 101 ASP A C 1
ATOM 841 O O . ASP A 1 101 ? 30.735 6.540 -4.206 1.00 59.34 101 ASP A O 1
ATOM 845 N N . MET A 1 102 ? 29.209 5.562 -5.514 1.00 50.50 102 MET A N 1
ATOM 846 C CA . MET A 1 102 ? 30.139 4.665 -6.206 1.00 50.50 102 MET A CA 1
ATOM 847 C C . MET A 1 102 ? 31.086 5.423 -7.150 1.00 50.50 102 MET A C 1
ATOM 849 O O . MET A 1 102 ? 32.271 5.133 -7.176 1.00 50.50 102 MET A O 1
ATOM 853 N N . ARG A 1 103 ? 30.625 6.479 -7.844 1.00 53.16 103 ARG A N 1
ATOM 854 C CA . ARG A 1 103 ? 31.508 7.389 -8.611 1.00 53.16 103 ARG A CA 1
ATOM 855 C C . ARG A 1 103 ? 32.465 8.198 -7.734 1.00 53.16 103 ARG A C 1
ATOM 857 O O . ARG A 1 103 ? 33.493 8.637 -8.235 1.00 53.16 103 ARG A O 1
ATOM 864 N N . ARG A 1 104 ? 32.144 8.408 -6.453 1.00 53.97 104 ARG A N 1
ATOM 865 C CA . ARG A 1 104 ? 33.094 8.946 -5.466 1.00 53.97 104 ARG A CA 1
ATOM 866 C C . ARG A 1 104 ? 34.124 7.900 -5.010 1.00 53.97 104 ARG A C 1
ATOM 868 O O . ARG A 1 104 ? 35.107 8.295 -4.400 1.00 53.97 104 ARG A O 1
ATOM 875 N N . ASN A 1 105 ? 33.925 6.615 -5.323 1.00 45.06 105 ASN A N 1
ATOM 876 C CA . ASN A 1 105 ? 34.687 5.476 -4.804 1.00 45.06 105 ASN A CA 1
ATOM 877 C C . ASN A 1 105 ? 35.018 4.420 -5.894 1.00 45.06 105 ASN A C 1
ATOM 879 O O . ASN A 1 105 ? 34.779 3.244 -5.670 1.00 45.06 105 ASN A O 1
ATOM 883 N N . ILE A 1 106 ? 35.648 4.813 -7.019 1.00 38.53 106 ILE A N 1
ATOM 884 C CA . ILE A 1 106 ? 36.308 3.960 -8.060 1.00 38.53 106 ILE A CA 1
ATOM 885 C C . ILE A 1 106 ? 35.614 3.934 -9.451 1.00 38.53 106 ILE A C 1
ATOM 887 O O . ILE A 1 106 ? 34.395 4.007 -9.597 1.00 38.53 106 ILE A O 1
ATOM 891 N N . SER A 1 107 ? 36.476 3.899 -10.482 1.00 41.75 107 SER A N 1
ATOM 892 C CA . SER A 1 107 ? 36.248 3.971 -11.936 1.00 41.75 107 SER A CA 1
ATOM 893 C C . SER A 1 107 ? 35.338 2.867 -12.501 1.00 41.75 107 SER A C 1
ATOM 895 O O . SER A 1 107 ? 35.336 1.733 -12.032 1.00 41.75 107 SER A O 1
ATOM 897 N N . ILE A 1 108 ? 34.563 3.226 -13.526 1.00 42.56 108 ILE A N 1
ATOM 898 C CA . ILE A 1 108 ? 33.423 2.484 -14.084 1.00 42.56 108 ILE A CA 1
ATOM 899 C C . ILE A 1 108 ? 33.908 1.360 -15.012 1.00 42.56 108 ILE A C 1
ATOM 901 O O . ILE A 1 108 ? 34.489 1.649 -16.054 1.00 42.56 108 ILE A O 1
ATOM 905 N N . ALA A 1 109 ? 33.592 0.105 -14.684 1.00 40.03 109 ALA A N 1
ATOM 906 C CA . ALA A 1 109 ? 33.578 -1.001 -15.641 1.00 40.03 109 ALA A CA 1
ATOM 907 C C . ALA A 1 109 ? 32.123 -1.414 -15.907 1.00 40.03 109 ALA A C 1
ATOM 909 O O . ALA A 1 109 ? 31.330 -1.604 -14.984 1.00 40.03 109 ALA A O 1
ATOM 910 N N . GLU A 1 110 ? 31.769 -1.460 -17.187 1.00 45.06 110 GLU A N 1
ATOM 911 C CA . GLU A 1 110 ? 30.435 -1.745 -17.706 1.00 45.06 110 GLU A CA 1
ATOM 912 C C . GLU A 1 110 ? 30.117 -3.244 -17.625 1.00 45.06 110 GLU A C 1
ATOM 914 O O . GLU A 1 110 ? 31.004 -4.084 -17.766 1.00 45.06 110 GLU A O 1
ATOM 919 N N . THR A 1 111 ? 28.844 -3.593 -17.431 1.00 39.56 111 THR A N 1
ATOM 920 C CA . THR A 1 111 ? 28.371 -4.983 -17.539 1.00 39.56 111 THR A CA 1
ATOM 921 C C . THR A 1 111 ? 27.112 -5.028 -18.412 1.00 39.56 111 THR A C 1
ATOM 923 O O . THR A 1 111 ? 26.272 -4.126 -18.291 1.00 39.56 111 THR A O 1
ATOM 926 N N . PRO A 1 112 ? 26.969 -6.017 -19.317 1.00 41.69 112 PRO A N 1
ATOM 927 C CA . PRO A 1 112 ? 25.858 -6.079 -20.260 1.00 41.69 112 PRO A CA 1
ATOM 928 C C . PRO A 1 112 ? 24.564 -6.508 -19.565 1.00 41.69 112 PRO A C 1
ATOM 930 O O . PRO A 1 112 ? 24.577 -7.244 -18.583 1.00 41.69 112 PRO A O 1
ATOM 933 N N . THR A 1 113 ? 23.438 -6.049 -20.106 1.00 43.53 113 THR A N 1
ATOM 934 C CA . THR A 1 113 ? 22.094 -6.392 -19.626 1.00 43.53 113 THR A CA 1
ATOM 935 C C . THR A 1 113 ? 21.567 -7.569 -20.435 1.00 43.53 113 THR A C 1
ATOM 937 O O . THR A 1 113 ? 21.292 -7.423 -21.623 1.00 43.53 113 THR A O 1
ATOM 940 N N . GLU A 1 114 ? 21.465 -8.737 -19.804 1.00 40.97 114 GLU A N 1
ATOM 941 C CA . GLU A 1 114 ? 20.728 -9.874 -20.355 1.00 40.97 114 GLU A CA 1
ATOM 942 C C . GLU A 1 114 ? 19.222 -9.657 -20.185 1.00 40.97 114 GLU A C 1
ATOM 944 O O . GLU A 1 114 ? 18.740 -9.216 -19.139 1.00 40.97 114 GLU A O 1
ATOM 949 N N . ASP A 1 115 ? 18.493 -9.961 -21.253 1.00 43.41 115 ASP A N 1
ATOM 950 C CA . ASP A 1 115 ? 17.049 -9.834 -21.384 1.00 43.41 115 ASP A CA 1
ATOM 951 C C . ASP A 1 115 ? 16.349 -10.866 -20.477 1.00 43.41 115 ASP A C 1
ATOM 953 O O . ASP A 1 115 ? 16.165 -12.028 -20.841 1.00 43.41 115 ASP A O 1
ATOM 957 N N . ARG A 1 116 ? 15.982 -10.458 -19.254 1.00 48.00 116 ARG A N 1
ATOM 958 C CA . ARG A 1 116 ? 15.274 -11.290 -18.258 1.00 48.00 116 ARG A CA 1
ATOM 959 C C . ARG A 1 116 ? 13.776 -11.420 -18.545 1.00 48.00 116 ARG A C 1
ATOM 961 O O . ARG A 1 116 ? 12.961 -11.518 -17.639 1.00 48.00 116 ARG A O 1
ATOM 968 N N . ASN A 1 117 ? 13.396 -11.485 -19.814 1.00 44.62 117 ASN A N 1
ATOM 969 C CA . ASN A 1 117 ? 12.006 -11.626 -20.236 1.00 44.62 117 ASN A CA 1
ATOM 970 C C . ASN A 1 117 ? 11.518 -13.089 -20.141 1.00 44.62 117 ASN A C 1
ATOM 972 O O . ASN A 1 117 ? 10.883 -13.611 -21.056 1.00 44.62 117 ASN A O 1
ATOM 976 N N . ARG A 1 118 ? 11.832 -13.785 -19.038 1.00 43.34 118 ARG A N 1
ATOM 977 C CA . ARG A 1 118 ? 11.161 -15.044 -18.703 1.00 43.34 118 ARG A CA 1
ATOM 978 C C . ARG A 1 118 ? 9.901 -14.688 -17.935 1.00 43.34 118 ARG A C 1
ATOM 980 O O . ARG A 1 118 ? 9.971 -14.347 -16.756 1.00 43.34 118 ARG A O 1
ATOM 987 N N . GLU A 1 119 ? 8.762 -14.774 -18.619 1.00 45.25 119 GLU A N 1
ATOM 988 C CA . GLU A 1 119 ? 7.437 -14.864 -18.005 1.00 45.25 119 GLU A CA 1
ATOM 989 C C . GLU A 1 119 ? 7.469 -15.994 -16.969 1.00 45.25 119 GLU A C 1
ATOM 991 O O . GLU A 1 119 ? 7.310 -17.171 -17.284 1.00 45.25 119 GLU A O 1
ATOM 996 N N . THR A 1 120 ? 7.786 -15.639 -15.727 1.00 40.53 120 THR A N 1
ATOM 997 C CA . THR A 1 120 ? 7.829 -16.579 -14.616 1.00 40.53 120 THR A CA 1
ATOM 998 C C . THR A 1 120 ? 6.469 -16.485 -13.936 1.00 40.53 120 THR A C 1
ATOM 1000 O O . THR A 1 120 ? 6.076 -15.381 -13.539 1.00 40.53 120 THR A O 1
ATOM 1003 N N . PRO A 1 121 ? 5.715 -17.594 -13.832 1.00 38.81 121 PRO A N 1
ATOM 1004 C CA . PRO A 1 121 ? 4.472 -17.629 -13.076 1.00 38.81 121 PRO A CA 1
ATOM 1005 C C . PRO A 1 121 ? 4.711 -17.056 -11.675 1.00 38.81 121 PRO A C 1
ATOM 1007 O O . PRO A 1 121 ? 5.673 -17.426 -11.008 1.00 38.81 121 PRO A O 1
ATOM 1010 N N . SER A 1 122 ? 3.863 -16.099 -11.293 1.00 43.75 122 SER A N 1
ATOM 1011 C CA . SER A 1 122 ? 3.924 -15.283 -10.074 1.00 43.75 122 SER A CA 1
ATOM 1012 C C . SER A 1 122 ? 4.558 -15.979 -8.862 1.00 43.75 122 SER A C 1
ATOM 1014 O O . SER A 1 122 ? 3.911 -16.801 -8.221 1.00 43.75 122 SER A O 1
ATOM 1016 N N . ILE A 1 123 ? 5.739 -15.518 -8.433 1.00 47.75 123 ILE A N 1
ATOM 1017 C CA . ILE A 1 123 ? 6.070 -15.497 -6.999 1.00 47.75 123 ILE A CA 1
ATOM 1018 C C . ILE A 1 123 ? 5.347 -14.277 -6.433 1.00 47.75 123 ILE A C 1
ATOM 1020 O O . ILE A 1 123 ? 5.937 -13.235 -6.155 1.00 47.75 123 ILE A O 1
ATOM 1024 N N . MET A 1 124 ? 4.022 -14.350 -6.393 1.00 57.00 124 MET A N 1
ATOM 1025 C CA . MET A 1 124 ? 3.275 -13.391 -5.610 1.00 57.00 124 MET A CA 1
ATOM 1026 C C . MET A 1 124 ? 3.365 -13.865 -4.173 1.00 57.00 124 MET A C 1
ATOM 1028 O O . MET A 1 124 ? 2.839 -14.927 -3.847 1.00 57.00 124 MET A O 1
ATOM 1032 N N . ILE A 1 125 ? 4.067 -13.102 -3.334 1.00 62.88 125 ILE A N 1
ATOM 1033 C CA . ILE A 1 125 ? 4.025 -13.316 -1.886 1.00 62.88 125 ILE A CA 1
ATOM 1034 C C . ILE A 1 125 ? 2.546 -13.288 -1.500 1.00 62.88 125 ILE A C 1
ATOM 1036 O O . ILE A 1 125 ? 1.835 -12.338 -1.851 1.00 62.88 125 ILE A O 1
ATOM 1040 N N . SER A 1 126 ? 2.065 -14.348 -0.847 1.00 73.00 126 SER A N 1
ATOM 1041 C CA . SER A 1 126 ? 0.650 -14.419 -0.481 1.00 73.00 126 SER A CA 1
ATOM 1042 C C . SER A 1 126 ? 0.296 -13.219 0.399 1.00 73.00 126 SER A C 1
ATOM 1044 O O . SER A 1 126 ? 1.117 -12.740 1.186 1.00 73.00 126 SER A O 1
ATOM 1046 N N . ARG A 1 127 ? -0.924 -12.687 0.270 1.00 77.00 127 ARG A N 1
ATOM 1047 C CA . ARG A 1 127 ? -1.339 -11.526 1.070 1.00 77.00 127 ARG A CA 1
ATOM 1048 C C . ARG A 1 127 ? -1.232 -11.838 2.565 1.00 77.00 127 ARG A C 1
ATOM 1050 O O . ARG A 1 127 ? -0.799 -10.972 3.317 1.00 77.00 127 ARG A O 1
ATOM 1057 N N . GLU A 1 128 ? -1.576 -13.055 2.976 1.00 75.44 128 GLU A N 1
ATOM 1058 C CA . GLU A 1 128 ? -1.386 -13.523 4.351 1.00 75.44 128 GLU A CA 1
ATOM 1059 C C . GLU A 1 128 ? 0.080 -13.439 4.794 1.00 75.44 128 GLU A C 1
ATOM 1061 O O . GLU A 1 128 ? 0.373 -12.874 5.844 1.00 75.44 128 GLU A O 1
ATOM 1066 N N . GLU A 1 129 ? 1.017 -13.913 3.975 1.00 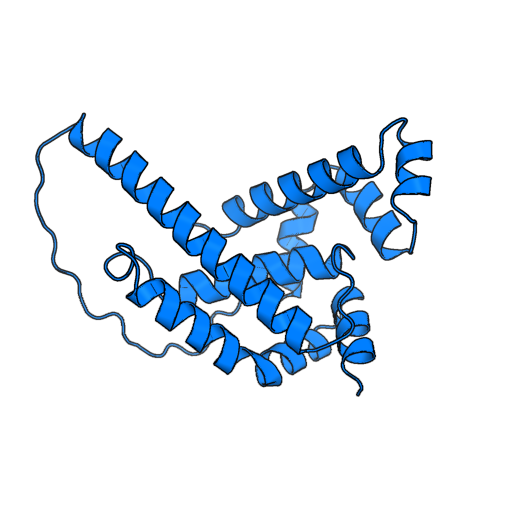78.69 129 GLU A N 1
ATOM 1067 C CA . GLU A 1 129 ? 2.444 -13.831 4.279 1.00 78.69 129 GLU A CA 1
ATOM 1068 C C . GLU A 1 129 ? 2.931 -12.377 4.377 1.00 78.69 129 GLU A C 1
ATOM 1070 O O . GLU A 1 129 ? 3.596 -12.021 5.352 1.00 78.69 129 GLU A O 1
ATOM 1075 N N . VAL A 1 130 ? 2.545 -11.510 3.432 1.00 78.56 130 VAL A N 1
ATOM 1076 C CA . VAL A 1 130 ? 2.871 -10.073 3.484 1.00 78.56 130 VAL A CA 1
ATOM 1077 C C . VAL A 1 130 ? 2.345 -9.442 4.775 1.00 78.56 130 VAL A C 1
ATOM 1079 O O . VAL A 1 130 ? 3.060 -8.694 5.443 1.00 78.56 130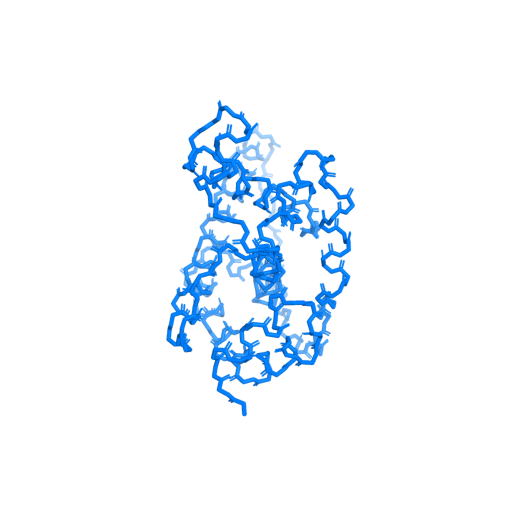 VAL A O 1
ATOM 1082 N N . ILE A 1 131 ? 1.097 -9.740 5.137 1.00 78.94 131 ILE A N 1
ATOM 1083 C CA . ILE A 1 131 ? 0.447 -9.194 6.329 1.00 78.94 131 ILE A CA 1
ATOM 1084 C C . ILE A 1 131 ? 1.116 -9.719 7.602 1.00 78.94 131 ILE A C 1
ATOM 1086 O O . ILE A 1 131 ? 1.419 -8.930 8.495 1.00 78.94 131 ILE A O 1
ATOM 1090 N N . ASN A 1 132 ? 1.415 -11.014 7.683 1.00 82.38 132 ASN A N 1
ATOM 1091 C CA . ASN A 1 132 ? 2.069 -11.612 8.844 1.00 82.38 132 ASN A CA 1
ATOM 1092 C C . ASN A 1 132 ? 3.460 -11.011 9.075 1.00 82.38 132 ASN A C 1
ATOM 1094 O O . ASN A 1 132 ? 3.787 -10.607 10.195 1.00 82.38 132 ASN A O 1
ATOM 1098 N N . GLN A 1 133 ? 4.259 -10.868 8.014 1.00 82.94 133 GLN A N 1
ATOM 1099 C CA . GLN A 1 133 ? 5.570 -10.226 8.111 1.00 82.94 133 GLN A CA 1
ATOM 1100 C C . GLN A 1 133 ? 5.458 -8.733 8.470 1.00 82.94 133 GLN A C 1
ATOM 1102 O O . GLN A 1 133 ? 6.294 -8.206 9.209 1.00 82.94 133 GLN A O 1
ATOM 1107 N N . PHE A 1 134 ? 4.411 -8.052 7.996 1.00 83.31 134 PHE A N 1
ATOM 1108 C CA . PHE A 1 134 ? 4.113 -6.672 8.369 1.00 83.31 134 PHE A CA 1
ATOM 1109 C C . PHE A 1 134 ? 3.794 -6.539 9.862 1.00 83.31 134 PHE A C 1
ATOM 1111 O O . PHE A 1 134 ? 4.473 -5.778 10.553 1.00 83.31 134 PHE A O 1
ATOM 1118 N N . TYR A 1 135 ? 2.834 -7.310 10.383 1.00 82.62 135 TYR A N 1
ATOM 1119 C CA . TYR A 1 135 ? 2.465 -7.271 11.802 1.00 82.62 135 TYR A CA 1
ATOM 1120 C C . TYR A 1 135 ? 3.645 -7.613 12.713 1.00 82.62 135 TYR A C 1
ATOM 1122 O O . TYR A 1 135 ? 3.837 -6.946 13.731 1.00 82.62 135 TYR A O 1
ATOM 1130 N N . ALA A 1 136 ? 4.492 -8.572 12.326 1.00 85.75 136 ALA A N 1
ATOM 1131 C CA . ALA A 1 136 ? 5.692 -8.928 13.079 1.00 85.75 136 ALA A CA 1
ATOM 1132 C C . ALA A 1 136 ? 6.660 -7.742 13.279 1.00 85.75 136 ALA A C 1
ATOM 1134 O O . ALA A 1 136 ? 7.316 -7.655 14.317 1.00 85.75 136 ALA A O 1
ATOM 1135 N N . LYS A 1 137 ? 6.714 -6.802 12.327 1.00 86.25 137 LYS A N 1
ATOM 1136 C CA . LYS A 1 137 ? 7.623 -5.639 12.332 1.00 86.25 137 LYS A CA 1
ATOM 1137 C C . LYS A 1 137 ? 7.053 -4.378 12.991 1.00 86.25 137 LYS A C 1
ATOM 1139 O O . LYS A 1 137 ? 7.773 -3.383 13.116 1.00 86.25 137 LYS A O 1
ATOM 1144 N N . LEU A 1 138 ? 5.784 -4.398 13.390 1.00 85.44 138 LEU A N 1
ATOM 1145 C CA . LEU A 1 138 ? 5.148 -3.297 14.109 1.00 85.44 138 LEU A CA 1
ATOM 1146 C C . LEU A 1 138 ? 5.438 -3.368 15.606 1.00 85.44 138 LEU A C 1
ATOM 1148 O O . LEU A 1 138 ? 5.436 -4.455 16.191 1.00 85.44 138 LEU A O 1
ATOM 1152 N N . SER A 1 139 ? 5.604 -2.199 16.220 1.00 87.50 139 SER A N 1
ATOM 1153 C CA . SER A 1 139 ? 5.566 -2.044 17.677 1.00 87.50 139 SER A CA 1
ATOM 1154 C C . SER A 1 139 ? 4.163 -2.313 18.229 1.00 87.50 139 SER A C 1
ATOM 1156 O O . SER A 1 139 ? 3.173 -2.269 17.500 1.00 87.50 139 SER A O 1
ATOM 1158 N N . GLU A 1 140 ? 4.063 -2.570 19.532 1.00 85.50 140 GLU A N 1
ATOM 1159 C CA . GLU A 1 140 ? 2.786 -2.838 20.203 1.00 85.50 140 GLU A CA 1
ATOM 1160 C C . GLU A 1 140 ? 1.782 -1.685 20.040 1.00 85.50 140 GLU A C 1
ATOM 1162 O O . GLU A 1 140 ? 0.624 -1.918 19.705 1.00 85.50 140 GLU A O 1
ATOM 1167 N N . GLU A 1 141 ? 2.245 -0.436 20.154 1.00 84.94 141 GLU A N 1
ATOM 1168 C CA . GLU A 1 141 ? 1.408 0.752 19.954 1.00 84.94 141 GLU A CA 1
ATOM 1169 C C . GLU A 1 141 ? 0.896 0.862 18.508 1.00 84.94 141 GLU A C 1
ATOM 1171 O O . GLU A 1 141 ? -0.265 1.195 18.271 1.00 84.94 141 GLU A O 1
ATOM 1176 N N . GLU A 1 142 ? 1.739 0.550 17.519 1.00 85.75 142 GLU A N 1
ATOM 1177 C CA . GLU A 1 142 ? 1.339 0.563 16.109 1.00 85.75 142 GLU A CA 1
ATOM 1178 C C . GLU A 1 142 ? 0.350 -0.566 15.798 1.00 85.75 142 GLU A C 1
ATOM 1180 O O . GLU A 1 142 ? -0.620 -0.335 15.080 1.00 85.75 142 GLU A O 1
ATOM 1185 N N . ARG A 1 143 ? 0.548 -1.766 16.365 1.00 84.19 143 ARG A N 1
ATOM 1186 C CA . ARG A 1 143 ? -0.410 -2.879 16.246 1.00 84.19 143 ARG A CA 1
ATOM 1187 C C . ARG A 1 143 ? -1.753 -2.523 16.868 1.00 84.19 143 ARG A C 1
ATOM 1189 O O . ARG A 1 143 ? -2.782 -2.789 16.254 1.00 84.19 143 ARG A O 1
ATOM 1196 N N . TRP A 1 144 ? -1.748 -1.897 18.044 1.00 86.19 144 TRP A N 1
ATOM 1197 C CA . TRP A 1 144 ? -2.967 -1.441 18.707 1.00 86.19 144 TRP A CA 1
ATOM 1198 C C . TRP A 1 144 ? -3.706 -0.396 17.865 1.00 86.19 144 TRP A C 1
ATOM 1200 O O . TRP A 1 144 ? -4.892 -0.559 17.584 1.00 86.19 144 TRP A O 1
ATOM 1210 N N . LEU A 1 145 ? -2.994 0.627 17.375 1.00 84.56 145 LEU A N 1
ATOM 1211 C CA . LEU A 1 145 ? -3.573 1.668 16.522 1.00 84.56 145 LEU A CA 1
ATOM 1212 C C . LEU A 1 145 ? -4.215 1.074 15.258 1.00 84.56 145 LEU A C 1
ATOM 1214 O O . LEU A 1 145 ? -5.262 1.540 14.810 1.00 84.56 145 LEU A O 1
ATOM 1218 N N . LEU A 1 146 ? -3.590 0.045 14.686 1.00 78.38 146 LEU A N 1
ATOM 1219 C CA . LEU A 1 146 ? -4.119 -0.673 13.532 1.00 78.38 146 LEU A CA 1
ATOM 1220 C C . LEU A 1 146 ? -5.346 -1.509 13.846 1.00 78.38 146 LEU A C 1
ATOM 1222 O O . LEU A 1 146 ? -6.318 -1.428 13.101 1.00 78.38 146 LEU A O 1
ATOM 1226 N N . SER A 1 147 ? -5.301 -2.277 14.934 1.00 79.94 147 SER A N 1
ATOM 1227 C CA . SER A 1 147 ? -6.441 -3.070 15.390 1.00 79.94 147 SER A CA 1
ATOM 1228 C C . SER A 1 147 ? -7.659 -2.183 15.627 1.00 79.94 147 SER A C 1
ATOM 1230 O O . SER A 1 147 ? -8.778 -2.557 15.295 1.00 79.94 147 SER A O 1
ATOM 1232 N N . GLU A 1 148 ? -7.457 -0.985 16.169 1.00 84.62 148 GLU A N 1
ATOM 1233 C CA . GLU A 1 148 ? -8.555 -0.047 16.351 1.00 84.62 148 GLU A CA 1
ATOM 1234 C C . GLU A 1 148 ? -9.088 0.512 15.033 1.00 84.62 148 GLU A C 1
ATOM 1236 O O . GLU A 1 148 ? -10.299 0.658 14.864 1.00 84.62 148 GLU A O 1
ATOM 1241 N N . ARG A 1 149 ? -8.211 0.786 14.061 1.00 82.25 149 ARG A N 1
ATOM 1242 C CA . ARG A 1 149 ? -8.645 1.234 12.731 1.00 82.25 149 ARG A CA 1
ATOM 1243 C C . ARG A 1 149 ? -9.439 0.167 11.989 1.00 82.25 149 ARG A C 1
ATOM 1245 O O . ARG A 1 149 ? -10.432 0.528 11.362 1.00 82.25 149 ARG A O 1
ATOM 1252 N N . SER A 1 150 ? -9.049 -1.106 12.083 1.00 70.25 150 SER A N 1
ATOM 1253 C CA . SER A 1 150 ? -9.820 -2.216 11.505 1.00 70.25 150 SER A CA 1
ATOM 1254 C C . SER A 1 150 ? -11.160 -2.427 12.211 1.00 70.25 150 SER A C 1
ATOM 1256 O O . SER A 1 150 ? -12.131 -2.799 11.566 1.00 70.25 150 SER A O 1
ATOM 1258 N N . ASN A 1 151 ? -11.250 -2.114 13.509 1.00 76.06 151 ASN A N 1
ATOM 1259 C CA . ASN A 1 151 ? -12.503 -2.166 14.273 1.00 76.06 151 ASN A CA 1
ATOM 1260 C C . ASN A 1 151 ? -13.451 -0.982 13.986 1.00 76.06 151 ASN A C 1
ATOM 1262 O O . ASN A 1 151 ? -14.498 -0.865 14.620 1.00 76.06 151 ASN A O 1
ATOM 1266 N N . GLY A 1 152 ? -13.106 -0.105 13.037 1.00 75.50 152 GLY A N 1
ATOM 1267 C CA . GLY A 1 152 ? -13.946 1.015 12.610 1.00 75.50 152 GLY A CA 1
ATOM 1268 C C . GLY A 1 152 ? -13.730 2.315 13.388 1.00 75.50 152 GLY A C 1
ATOM 1269 O O . GLY A 1 152 ? -14.400 3.302 13.085 1.00 75.50 152 GLY A O 1
ATOM 1270 N N . SER A 1 153 ? -12.782 2.362 14.333 1.00 82.25 153 SER A N 1
ATOM 1271 C CA . SER A 1 153 ? -12.458 3.599 15.052 1.00 82.25 153 SER A CA 1
ATOM 1272 C C . SER A 1 153 ? -11.973 4.676 14.077 1.00 82.25 153 SER A C 1
ATOM 1274 O O . SER A 1 153 ? -11.101 4.461 13.221 1.00 82.25 153 SER A O 1
ATOM 1276 N N . SER A 1 154 ? -12.526 5.877 14.212 1.00 84.50 154 SER A N 1
ATOM 1277 C CA . SER A 1 154 ? -12.141 7.025 13.403 1.00 84.50 154 SER A CA 1
ATOM 1278 C C . SER A 1 154 ? -10.785 7.578 13.843 1.00 84.50 154 SER A C 1
ATOM 1280 O O . SER A 1 154 ? -10.372 7.499 15.001 1.00 84.50 154 SER A O 1
ATOM 1282 N N . TRP A 1 155 ? -10.088 8.250 12.925 1.00 83.38 155 TRP A N 1
ATOM 1283 C CA . TRP A 1 155 ? -8.848 8.953 13.267 1.00 83.38 155 TRP A CA 1
ATOM 1284 C C . TRP A 1 155 ? -9.029 10.023 14.347 1.00 83.38 155 TRP A C 1
ATOM 1286 O O . TRP A 1 155 ? -8.052 10.388 14.991 1.00 83.38 155 TRP A O 1
ATOM 1296 N N . LYS A 1 156 ? -10.249 10.546 14.513 1.00 86.75 156 LYS A N 1
ATOM 1297 C CA . LYS A 1 156 ? -10.573 11.541 15.534 1.00 86.75 156 LYS A CA 1
ATOM 1298 C C . LYS A 1 156 ? -10.595 10.911 16.927 1.00 86.75 156 LYS A C 1
ATOM 1300 O O . LYS A 1 156 ? -9.912 11.405 17.813 1.00 86.75 156 LYS A O 1
ATOM 1305 N N . GLU A 1 157 ? -11.276 9.781 17.080 1.00 87.81 157 GLU A N 1
ATOM 1306 C CA . GLU A 1 157 ? -11.355 9.057 18.357 1.00 87.81 157 GLU A CA 1
ATOM 1307 C C . GLU A 1 157 ? -9.981 8.544 18.806 1.00 87.81 157 GLU A C 1
ATOM 1309 O O . GLU A 1 157 ? -9.629 8.612 19.981 1.00 87.81 157 GLU A O 1
ATOM 1314 N N . LEU A 1 158 ? -9.157 8.072 17.867 1.00 87.75 158 LEU A N 1
ATOM 1315 C CA . LEU A 1 158 ? -7.806 7.594 18.185 1.00 87.75 158 LEU A CA 1
ATOM 1316 C C . LEU A 1 158 ? -6.856 8.731 18.554 1.00 87.75 158 LEU A C 1
ATOM 1318 O O . LEU A 1 158 ? -6.009 8.572 19.430 1.00 87.75 158 LEU A O 1
ATOM 1322 N N . ALA A 1 159 ? -7.012 9.882 17.904 1.00 89.25 159 ALA A N 1
ATOM 1323 C CA . ALA A 1 159 ? -6.263 11.092 18.211 1.00 89.25 159 ALA A CA 1
ATOM 1324 C C . ALA A 1 159 ? -6.555 11.589 19.633 1.00 89.25 159 ALA A C 1
ATOM 1326 O O . ALA A 1 159 ? -5.619 11.919 20.360 1.00 89.25 159 ALA A O 1
ATOM 1327 N N . GLU A 1 160 ? -7.822 11.552 20.053 1.00 89.50 160 GLU A N 1
ATOM 1328 C CA . GLU A 1 160 ? -8.237 11.883 21.421 1.00 89.50 160 GLU A CA 1
ATOM 1329 C C . GLU A 1 160 ? -7.621 10.921 22.452 1.00 89.50 160 GLU A C 1
ATOM 1331 O O . GLU A 1 160 ? -7.065 11.375 23.451 1.00 89.50 160 GLU A O 1
ATOM 1336 N N . LYS A 1 161 ? -7.620 9.606 22.185 1.00 87.88 161 LYS A N 1
ATOM 1337 C CA . LYS A 1 161 ? -7.018 8.595 23.081 1.00 87.88 161 LYS A CA 1
ATOM 1338 C C . LYS A 1 161 ? -5.494 8.721 23.218 1.00 87.88 161 LYS A C 1
ATOM 1340 O O . LYS A 1 161 ? -4.958 8.452 24.288 1.00 87.88 161 LYS A O 1
ATOM 1345 N N . LEU A 1 162 ? -4.799 9.106 22.146 1.00 86.38 162 LEU A N 1
ATOM 1346 C CA . LEU A 1 162 ? -3.331 9.191 22.098 1.00 86.38 162 LEU A CA 1
ATOM 1347 C C . LEU A 1 162 ? -2.781 10.610 22.319 1.00 86.38 162 LEU A C 1
ATOM 1349 O O . LEU A 1 162 ? -1.578 10.822 22.168 1.00 86.38 162 LEU A O 1
ATOM 1353 N N . ASN A 1 163 ? -3.640 11.583 22.647 1.00 88.00 163 ASN A N 1
ATOM 1354 C CA . ASN A 1 163 ? -3.280 13.000 22.773 1.00 88.00 163 ASN A CA 1
ATOM 1355 C C . ASN A 1 163 ? -2.480 13.524 21.557 1.00 88.00 163 ASN A C 1
ATOM 1357 O O . ASN A 1 163 ? -1.461 14.206 21.684 1.00 88.00 163 ASN A O 1
ATOM 1361 N N . ALA A 1 164 ? -2.933 13.152 20.359 1.00 89.75 164 ALA A N 1
ATOM 1362 C CA . ALA A 1 164 ? -2.333 13.499 19.074 1.00 89.75 164 ALA A CA 1
ATOM 1363 C C . ALA A 1 164 ? -3.384 14.137 18.155 1.00 89.75 164 ALA A C 1
ATOM 1365 O O . ALA A 1 164 ? -4.556 14.237 18.498 1.00 89.75 164 ALA A O 1
ATOM 1366 N N . THR A 1 165 ? -2.990 14.565 16.956 1.00 90.06 165 THR A N 1
ATOM 1367 C CA . THR A 1 165 ? -3.940 14.981 15.915 1.00 90.06 165 THR A CA 1
ATOM 1368 C C . THR A 1 165 ? -4.248 13.828 14.952 1.00 90.06 165 THR A C 1
ATOM 1370 O O . THR A 1 165 ? -3.381 12.984 14.691 1.00 90.06 165 THR A O 1
ATOM 1373 N N . PRO A 1 166 ? -5.440 13.807 14.327 1.00 86.25 166 PRO A N 1
ATOM 1374 C CA . PRO A 1 166 ? -5.796 12.793 13.331 1.00 86.25 166 PRO A CA 1
ATOM 1375 C C . PRO A 1 166 ? -4.793 12.697 12.174 1.00 86.25 166 PRO A C 1
ATOM 1377 O O . PRO A 1 166 ? -4.552 11.623 11.628 1.00 86.25 166 PRO A O 1
ATOM 1380 N N . ASP A 1 167 ? -4.210 13.827 11.772 1.00 82.69 167 ASP A N 1
ATOM 1381 C CA . ASP A 1 167 ? -3.222 13.886 10.693 1.00 82.69 167 ASP A CA 1
ATOM 1382 C C . ASP A 1 167 ? -1.844 13.364 11.137 1.00 82.69 167 ASP A C 1
ATOM 1384 O O . ASP A 1 167 ? -1.169 12.673 10.373 1.00 82.69 167 ASP A O 1
ATOM 1388 N N . GLN A 1 168 ? -1.444 13.603 12.393 1.00 86.06 168 GLN A N 1
ATOM 1389 C CA . GLN A 1 168 ? -0.229 13.009 12.962 1.00 86.06 168 GLN A CA 1
ATOM 1390 C C . GLN A 1 168 ? -0.310 11.480 12.988 1.00 86.06 168 GLN A C 1
ATOM 1392 O O . GLN A 1 168 ? 0.644 10.826 12.567 1.00 86.06 168 GLN A O 1
ATOM 1397 N N . LEU A 1 169 ? -1.444 10.909 13.409 1.00 86.31 169 LEU A N 1
ATOM 1398 C CA . LEU A 1 169 ? -1.636 9.455 13.426 1.00 86.31 169 LEU A CA 1
ATOM 1399 C C . LEU A 1 169 ? -1.638 8.857 12.013 1.00 86.31 169 LEU A C 1
ATOM 1401 O O . LEU A 1 169 ? -0.928 7.880 11.766 1.00 86.31 169 LEU A O 1
ATOM 1405 N N . ARG A 1 170 ? -2.340 9.489 11.058 1.00 80.69 170 ARG A N 1
ATOM 1406 C CA . ARG A 1 170 ? -2.302 9.093 9.636 1.00 80.69 170 ARG A CA 1
ATOM 1407 C C . ARG A 1 170 ? -0.880 9.092 9.088 1.00 80.69 170 ARG A C 1
ATOM 1409 O O . ARG A 1 170 ? -0.448 8.113 8.484 1.00 80.69 170 ARG A O 1
ATOM 1416 N N . LYS A 1 171 ? -0.134 10.179 9.308 1.00 82.06 171 LYS A N 1
ATOM 1417 C CA . LYS A 1 171 ? 1.248 10.323 8.830 1.00 82.06 171 LYS A CA 1
ATOM 1418 C C . LYS A 1 171 ? 2.191 9.334 9.499 1.00 82.06 171 LYS A C 1
ATOM 1420 O O . LYS A 1 171 ? 3.050 8.785 8.812 1.00 82.06 171 LYS A O 1
ATOM 1425 N N . ARG A 1 172 ? 2.039 9.087 10.804 1.00 84.69 172 ARG A N 1
ATOM 1426 C CA . ARG A 1 172 ? 2.808 8.065 11.525 1.00 84.69 172 ARG A CA 1
ATOM 1427 C C . ARG A 1 172 ? 2.591 6.701 10.881 1.00 84.69 172 ARG A C 1
ATOM 1429 O O . ARG A 1 172 ? 3.562 6.083 10.457 1.00 84.69 172 ARG A O 1
ATOM 1436 N N . LEU A 1 173 ? 1.337 6.285 10.713 1.00 80.25 173 LEU A N 1
ATOM 1437 C CA . LEU A 1 173 ? 1.022 4.978 10.146 1.00 80.25 173 LEU A CA 1
ATOM 1438 C C . LEU A 1 173 ? 1.472 4.843 8.684 1.00 80.25 173 LEU A C 1
ATOM 1440 O O . LEU A 1 173 ? 2.055 3.826 8.309 1.00 80.25 173 LEU A O 1
ATOM 1444 N N . ALA A 1 174 ? 1.288 5.887 7.872 1.00 75.38 174 ALA A N 1
ATOM 1445 C CA . ALA A 1 174 ? 1.771 5.910 6.494 1.00 75.38 174 ALA A CA 1
ATOM 1446 C C . ALA A 1 174 ? 3.299 5.744 6.418 1.00 75.38 174 ALA A C 1
ATOM 1448 O O . ALA A 1 174 ? 3.793 4.963 5.604 1.00 75.38 174 ALA A O 1
ATOM 1449 N N . ARG A 1 175 ? 4.052 6.424 7.296 1.00 81.25 175 ARG A N 1
ATOM 1450 C CA . ARG A 1 175 ? 5.520 6.315 7.369 1.00 81.25 175 ARG A CA 1
ATOM 1451 C C . ARG A 1 175 ? 5.975 4.937 7.827 1.00 81.25 175 ARG A C 1
ATOM 1453 O O . ARG A 1 175 ? 6.901 4.388 7.240 1.00 81.25 175 ARG A O 1
ATOM 1460 N N . VAL A 1 176 ? 5.325 4.372 8.841 1.00 84.12 176 VAL A N 1
ATOM 1461 C CA . VAL A 1 176 ? 5.625 3.022 9.341 1.00 84.12 176 VAL A CA 1
ATOM 1462 C C . VAL A 1 176 ? 5.372 1.989 8.250 1.00 84.12 176 VAL A C 1
ATOM 1464 O O . VAL A 1 176 ? 6.237 1.162 7.974 1.00 84.12 176 VAL A O 1
ATOM 1467 N N . THR A 1 177 ? 4.243 2.107 7.550 1.00 75.88 177 THR A N 1
ATOM 1468 C CA . THR A 1 177 ? 3.908 1.215 6.436 1.00 75.88 177 THR A CA 1
ATOM 1469 C C . THR A 1 177 ? 4.903 1.353 5.284 1.00 75.88 177 THR A C 1
ATOM 1471 O O . THR A 1 177 ? 5.328 0.348 4.724 1.00 75.88 177 THR A O 1
ATOM 1474 N N . GLN A 1 178 ? 5.330 2.575 4.942 1.00 74.19 178 GLN A N 1
ATOM 1475 C CA . GLN A 1 178 ? 6.379 2.794 3.938 1.00 74.19 178 GLN A CA 1
ATOM 1476 C C . GLN A 1 178 ? 7.726 2.201 4.356 1.00 74.19 178 GLN A C 1
ATOM 1478 O O . GLN A 1 178 ? 8.377 1.563 3.532 1.00 74.19 178 GLN A O 1
ATOM 1483 N N . ARG A 1 179 ? 8.136 2.389 5.615 1.00 82.44 179 ARG A N 1
ATOM 1484 C CA . ARG A 1 179 ? 9.387 1.838 6.148 1.00 82.44 179 ARG A CA 1
ATOM 1485 C C . ARG A 1 179 ? 9.380 0.313 6.080 1.00 82.44 179 ARG A C 1
ATOM 1487 O O . ARG A 1 179 ? 10.288 -0.268 5.501 1.00 82.44 179 ARG A O 1
ATOM 1494 N N . ILE A 1 180 ? 8.338 -0.321 6.615 1.00 81.25 180 ILE A N 1
ATOM 1495 C CA . ILE A 1 180 ? 8.232 -1.782 6.635 1.00 81.25 180 ILE A CA 1
ATOM 1496 C C . ILE A 1 180 ? 8.121 -2.335 5.212 1.00 81.25 180 ILE A C 1
ATOM 1498 O O . ILE A 1 180 ? 8.774 -3.320 4.896 1.00 81.25 180 ILE A O 1
ATOM 1502 N N . ALA A 1 181 ? 7.380 -1.675 4.317 1.00 70.75 181 ALA A N 1
ATOM 1503 C CA . ALA A 1 181 ? 7.328 -2.084 2.916 1.00 70.75 181 ALA A CA 1
ATOM 1504 C C . ALA A 1 181 ? 8.692 -2.017 2.223 1.00 70.75 181 ALA A C 1
ATOM 1506 O O . ALA A 1 181 ? 9.009 -2.904 1.439 1.00 70.75 181 ALA A O 1
ATOM 1507 N N . ALA A 1 182 ? 9.500 -0.994 2.513 1.00 70.31 182 ALA A N 1
ATOM 1508 C CA . ALA A 1 182 ? 10.859 -0.909 1.993 1.00 70.31 182 ALA A CA 1
ATOM 1509 C C . ALA A 1 182 ? 11.764 -2.019 2.555 1.00 70.31 182 ALA A C 1
ATOM 1511 O O . ALA A 1 182 ? 12.621 -2.511 1.834 1.00 70.31 182 ALA A O 1
ATOM 1512 N N . GLU A 1 183 ? 11.552 -2.434 3.808 1.00 72.44 183 GLU A N 1
ATOM 1513 C CA . GLU A 1 183 ? 12.284 -3.540 4.438 1.00 72.44 183 GLU A CA 1
ATOM 1514 C C . GLU A 1 183 ? 11.825 -4.931 3.979 1.00 72.44 183 GLU A C 1
ATOM 1516 O O . GLU A 1 183 ? 12.622 -5.856 4.019 1.00 72.44 183 GLU A O 1
ATOM 1521 N N . LEU A 1 184 ? 10.554 -5.112 3.603 1.00 66.50 184 LEU A N 1
ATOM 1522 C CA . LEU A 1 184 ? 10.003 -6.395 3.133 1.00 66.50 184 LEU A CA 1
ATOM 1523 C C . LEU A 1 184 ? 10.364 -6.694 1.672 1.00 66.50 184 LEU A C 1
ATOM 1525 O O . LEU A 1 184 ? 10.335 -7.843 1.251 1.00 66.50 184 LEU A O 1
ATOM 1529 N N . GLN A 1 185 ? 10.737 -5.674 0.904 1.00 54.91 185 GLN A N 1
ATOM 1530 C CA . GLN A 1 185 ? 11.191 -5.789 -0.483 1.00 54.91 185 GLN A CA 1
ATOM 1531 C C . GLN A 1 185 ? 12.688 -6.131 -0.543 1.00 54.91 185 GLN A C 1
ATOM 1533 O O . GLN A 1 185 ? 13.443 -5.369 -1.144 1.00 54.91 185 GLN A O 1
ATOM 1538 N N . TRP A 1 186 ? 13.099 -7.207 0.144 1.00 40.06 186 TRP A N 1
ATOM 1539 C CA . TRP A 1 186 ? 14.499 -7.642 0.248 1.00 40.06 186 TRP A CA 1
ATOM 1540 C C . TRP A 1 186 ? 15.183 -7.608 -1.127 1.00 40.06 186 TRP A C 1
ATOM 1542 O O . TRP A 1 186 ? 14.575 -7.996 -2.121 1.00 40.06 186 TRP A O 1
ATOM 1552 N N . GLU A 1 187 ? 16.399 -7.055 -1.095 1.00 34.97 187 GLU A N 1
ATOM 1553 C CA . GLU A 1 187 ? 17.327 -6.657 -2.171 1.00 34.97 187 GLU A CA 1
ATOM 1554 C C . GLU A 1 187 ? 17.095 -7.204 -3.587 1.00 34.97 187 GLU A C 1
ATOM 1556 O O . GLU A 1 187 ? 17.099 -8.439 -3.780 1.00 34.97 187 GLU A O 1
#

Sequence (187 aa):
MTFTQLFRELENGNQHAANDLLEQYGDHIRRIARIRLNDSVLRRVEDTMDIYQSVMANFFMRAATGQFDLETPEQLLALISTMIRNRVIDKSRFYRSKRRDMRRNISIAETPTEDRNRETPSIMISREEVINQFYAKLSEEERWLLSERSNGSSWKELAEKLNATPDQLRKRLARVTQRIAAELQWE

pLDDT: mean 77.78, std 14.64, range [34.97, 92.56]

Secondary structure (DSSP, 8-state):
--HHHHHHHHHTT-HHHHHHHHHHHHHHHHHHHHHHHHTSGGGGT--HHHHHHHHHHHHHHHHTTT-----SHHHHHHHHHHHHHHHHHHHHHHHHHHHHHHHTSS--------------------HHHHHHHHHHTS-HHHHHHHHHHHTT--HHHHHHHTTS-HHHHHHHHHHHHHHHHHHHS--

Foldseek 3Di:
DAPVVLLLCLLVPNLVSLVVCCVVCVVVLLVLLVVLCVVAPCVQPDDSLLLSLLLSLLVSLCSNLVVDDDDDPVVVSVVSSVSSNVSRVVVNVVVVVVVVVVVVPDDDDDDDRDDPPPPDPDPRCRSVNSNVLLLVQDDPVLNVSSVCSSVVDQLPNVCVVVVHHSVVSSVVNSVSSVVSSVVVSPD

Radius of gyration: 18.42 Å; chains: 1; bounding box: 56×33×44 Å